Protein AF-A0A949SZ51-F1 (afdb_monomer_lite)

pLDDT: mean 94.22, std 5.83, range [61.78, 98.69]

Structure (mmCIF, N/CA/C/O backbone):
data_AF-A0A949SZ51-F1
#
_entry.id   AF-A0A949SZ51-F1
#
loop_
_atom_site.group_PDB
_atom_site.id
_atom_site.type_symbol
_atom_site.label_atom_id
_atom_site.label_alt_id
_atom_site.label_comp_id
_atom_site.label_asym_id
_atom_site.label_entity_id
_atom_site.label_seq_id
_atom_site.pdbx_PDB_ins_code
_atom_site.Cartn_x
_atom_site.Cartn_y
_atom_site.Cartn_z
_atom_site.occupancy
_atom_site.B_iso_or_equiv
_atom_site.auth_seq_id
_atom_site.auth_comp_id
_atom_site.auth_asym_id
_atom_site.auth_atom_id
_atom_site.pdbx_PDB_model_num
ATOM 1 N N . MET A 1 1 ? -22.997 9.875 -2.940 1.00 61.78 1 MET A N 1
ATOM 2 C CA . MET A 1 1 ? -22.025 10.352 -1.923 1.00 61.78 1 MET A CA 1
ATOM 3 C C . MET A 1 1 ? -21.267 11.536 -2.501 1.00 61.78 1 MET A C 1
ATOM 5 O O . MET A 1 1 ? -21.069 11.554 -3.709 1.00 61.78 1 MET A O 1
ATOM 9 N N . LYS A 1 2 ? -20.851 12.514 -1.685 1.00 84.81 2 LYS A N 1
ATOM 10 C CA . LYS A 1 2 ? -19.947 13.573 -2.170 1.00 84.81 2 LYS A CA 1
ATOM 11 C C . LYS A 1 2 ? -18.549 12.976 -2.368 1.00 84.81 2 LYS A C 1
ATOM 13 O O . LYS A 1 2 ? -18.118 12.183 -1.531 1.00 84.81 2 LYS A O 1
ATOM 18 N N . LEU A 1 3 ? -17.845 13.374 -3.428 1.00 81.25 3 LEU A N 1
ATOM 19 C CA . LEU A 1 3 ? -16.530 12.830 -3.789 1.00 81.25 3 LEU A CA 1
ATOM 20 C C . LEU A 1 3 ? -15.531 12.799 -2.606 1.00 81.25 3 LEU A C 1
ATOM 22 O O . LEU A 1 3 ? -15.006 11.725 -2.325 1.00 81.25 3 LEU A O 1
ATOM 26 N N . PRO A 1 4 ? -15.357 13.864 -1.793 1.00 83.69 4 PRO A N 1
ATOM 27 C CA . PRO A 1 4 ? -14.391 13.846 -0.687 1.00 83.69 4 PRO A CA 1
ATOM 28 C C . PRO A 1 4 ? -14.678 12.790 0.391 1.00 83.69 4 PRO A C 1
ATOM 30 O O . PRO A 1 4 ? -13.761 12.305 1.049 1.00 83.69 4 PRO A O 1
ATOM 33 N N . GLN A 1 5 ? -15.946 12.410 0.580 1.00 84.31 5 GLN A N 1
ATOM 34 C CA . GLN A 1 5 ? -16.318 11.390 1.563 1.00 84.31 5 GLN A CA 1
ATOM 35 C C . GLN A 1 5 ? -15.913 9.994 1.098 1.00 84.31 5 GLN A C 1
ATOM 37 O O . GLN A 1 5 ? -15.440 9.208 1.910 1.00 84.31 5 GLN A O 1
ATOM 42 N N . ILE A 1 6 ? -16.059 9.706 -0.199 1.00 82.19 6 ILE A N 1
ATOM 43 C CA . ILE A 1 6 ? -15.570 8.455 -0.793 1.00 82.19 6 ILE A CA 1
ATOM 44 C C . ILE A 1 6 ? -14.043 8.405 -0.668 1.00 82.19 6 ILE A C 1
ATOM 46 O O . ILE A 1 6 ? -13.493 7.401 -0.229 1.00 82.19 6 ILE A O 1
ATOM 50 N N . LEU A 1 7 ? -13.377 9.516 -0.998 1.00 85.56 7 LEU A N 1
ATOM 51 C CA . LEU A 1 7 ? -11.922 9.582 -1.076 1.00 85.56 7 LEU A CA 1
ATOM 52 C C . LEU A 1 7 ? -11.227 9.488 0.290 1.00 85.56 7 LEU A C 1
ATOM 54 O O . LEU A 1 7 ? -10.212 8.808 0.431 1.00 85.56 7 LEU A O 1
ATOM 58 N N . PHE A 1 8 ? -11.762 10.166 1.307 1.00 89.69 8 PHE A N 1
ATOM 59 C CA . PHE A 1 8 ? -11.057 10.355 2.578 1.00 89.69 8 PHE A CA 1
ATOM 60 C C . PHE A 1 8 ? -11.784 9.788 3.796 1.00 89.69 8 PHE A C 1
ATOM 62 O O . PHE A 1 8 ? -11.161 9.675 4.853 1.00 89.69 8 PHE A O 1
ATOM 69 N N . HIS A 1 9 ? -13.065 9.428 3.690 1.00 90.50 9 HIS A N 1
ATOM 70 C CA . HIS A 1 9 ? -13.852 8.872 4.800 1.00 90.50 9 HIS A CA 1
ATOM 71 C C . HIS A 1 9 ? -14.730 7.672 4.385 1.00 90.50 9 HIS A C 1
ATOM 73 O O . HIS A 1 9 ? -15.908 7.624 4.758 1.00 90.50 9 HIS A O 1
ATOM 79 N N . PRO A 1 10 ? -14.191 6.679 3.647 1.00 90.75 10 PRO A N 1
ATOM 80 C CA . PRO A 1 10 ? -14.995 5.570 3.125 1.00 90.75 10 PRO A CA 1
ATOM 81 C C . PRO A 1 10 ? -15.606 4.701 4.239 1.00 90.75 10 PRO A C 1
ATOM 83 O O . PRO A 1 10 ? -16.720 4.189 4.104 1.00 90.75 10 PRO A O 1
ATOM 86 N N . PHE A 1 11 ? -14.921 4.592 5.380 1.00 91.88 11 PHE A N 1
ATOM 87 C CA . PHE A 1 11 ? -15.275 3.656 6.452 1.00 91.88 11 PHE A CA 1
ATOM 88 C C . PHE A 1 11 ? -16.490 4.067 7.286 1.00 91.88 11 PHE A C 1
ATOM 90 O O . PHE A 1 11 ? -17.027 3.245 8.014 1.00 91.88 11 PHE A O 1
ATOM 97 N N . HIS A 1 12 ? -16.977 5.306 7.149 1.00 85.12 12 HIS A N 1
ATOM 98 C CA . HIS A 1 12 ? -18.217 5.722 7.816 1.00 85.12 12 HIS A CA 1
ATOM 99 C C . HIS A 1 12 ? -19.458 5.024 7.242 1.00 85.12 12 HIS A C 1
ATOM 101 O O . HIS A 1 12 ? -20.512 5.044 7.872 1.00 85.12 12 HIS A O 1
ATOM 107 N N . ARG A 1 13 ? -19.367 4.474 6.023 1.00 82.12 13 ARG A N 1
ATOM 108 C CA . ARG A 1 13 ? -20.492 3.812 5.344 1.00 82.12 13 ARG A CA 1
ATOM 109 C C . ARG A 1 13 ? -20.168 2.416 4.824 1.00 82.12 13 ARG A C 1
ATOM 111 O O . ARG A 1 13 ? -21.093 1.630 4.669 1.00 82.12 13 ARG A O 1
ATOM 118 N N . ILE A 1 14 ? -18.896 2.117 4.548 1.00 89.62 14 ILE A N 1
ATOM 119 C CA . ILE A 1 14 ? -18.459 0.821 4.021 1.00 89.62 14 ILE A CA 1
ATOM 120 C C . ILE A 1 14 ? -17.546 0.152 5.051 1.00 89.62 14 ILE A C 1
ATOM 122 O O . ILE A 1 14 ? -16.425 0.604 5.280 1.00 89.62 14 ILE A O 1
ATOM 126 N N . ALA A 1 15 ? -18.023 -0.932 5.660 1.00 92.25 15 ALA A N 1
ATOM 127 C CA . ALA A 1 15 ? -17.287 -1.709 6.654 1.00 92.25 15 ALA A CA 1
ATOM 128 C C . ALA A 1 15 ? -17.596 -3.212 6.528 1.00 92.25 15 ALA A C 1
ATOM 130 O O . ALA A 1 15 ? -18.420 -3.635 5.711 1.00 92.25 15 ALA A O 1
ATOM 131 N N . GLY A 1 16 ? -16.904 -4.027 7.321 1.00 94.38 16 GLY A N 1
ATOM 132 C CA . GLY A 1 16 ? -17.136 -5.466 7.407 1.00 94.38 16 GLY A CA 1
ATOM 133 C C . GLY A 1 16 ? -16.935 -6.194 6.078 1.00 94.38 16 GLY A C 1
ATOM 134 O O . GLY A 1 16 ? -15.990 -5.925 5.336 1.00 94.38 16 GLY A O 1
ATOM 135 N N . VAL A 1 17 ? -17.858 -7.112 5.775 1.00 96.19 17 VAL A N 1
ATOM 136 C CA . VAL A 1 17 ? -17.818 -7.988 4.588 1.00 96.19 17 VAL A CA 1
ATOM 137 C C . VAL A 1 17 ? -17.940 -7.210 3.275 1.00 96.19 17 VAL A C 1
ATOM 139 O O . VAL A 1 17 ? -17.435 -7.655 2.247 1.00 96.19 17 VAL A O 1
ATOM 142 N N . GLN A 1 18 ? -18.561 -6.028 3.296 1.00 96.88 18 GLN A N 1
ATOM 143 C CA . GLN A 1 18 ? -18.626 -5.170 2.116 1.00 96.88 18 GLN A CA 1
ATOM 144 C C . GLN A 1 18 ? -17.260 -4.534 1.817 1.00 96.88 18 GLN A C 1
ATOM 146 O O . GLN A 1 18 ? -16.819 -4.552 0.671 1.00 96.88 18 GLN A O 1
ATOM 151 N N . ALA A 1 19 ? -16.572 -4.013 2.843 1.00 97.62 19 ALA A N 1
ATOM 152 C CA . ALA A 1 19 ? -15.242 -3.410 2.693 1.00 97.62 19 ALA A CA 1
ATOM 153 C C . ALA A 1 19 ? -14.196 -4.450 2.259 1.00 97.62 19 ALA A C 1
ATOM 155 O O . ALA A 1 19 ? -13.598 -4.286 1.204 1.00 97.62 19 ALA A O 1
ATOM 156 N N . LEU A 1 20 ? -14.081 -5.547 3.017 1.00 98.19 20 LEU A N 1
ATOM 157 C CA . LEU A 1 20 ? -14.259 -6.890 2.479 1.00 98.19 20 LEU A CA 1
ATOM 158 C C . LEU A 1 20 ? -13.959 -7.172 0.999 1.00 98.19 20 LEU A C 1
ATOM 160 O O . LEU A 1 20 ? -12.839 -7.086 0.497 1.00 98.19 20 LEU A O 1
ATOM 164 N N . GLY A 1 21 ? -15.043 -7.548 0.317 1.00 98.31 21 GLY A N 1
ATOM 165 C CA . GLY A 1 21 ? -15.042 -7.914 -1.091 1.00 98.31 21 GLY A CA 1
ATOM 166 C C . GLY A 1 21 ? -14.572 -6.794 -2.015 1.00 98.31 21 GLY A C 1
ATOM 167 O O . GLY A 1 21 ? -13.878 -7.088 -2.981 1.00 98.31 21 GLY A O 1
ATOM 168 N N . ILE A 1 22 ? -14.876 -5.522 -1.717 1.00 97.81 22 ILE A N 1
ATOM 169 C CA . ILE A 1 22 ? -14.403 -4.400 -2.549 1.00 97.81 22 ILE A CA 1
ATOM 170 C C . ILE A 1 22 ? -12.874 -4.300 -2.482 1.00 97.81 22 ILE A C 1
ATOM 172 O O . ILE A 1 22 ? -12.218 -4.230 -3.516 1.00 97.81 22 ILE A O 1
ATOM 176 N N . GLY A 1 23 ? -12.300 -4.328 -1.279 1.00 98.12 23 GLY A N 1
ATOM 177 C CA . GLY A 1 23 ? -10.857 -4.260 -1.074 1.00 98.12 23 GLY A CA 1
ATOM 178 C C . GLY A 1 23 ? -10.126 -5.432 -1.721 1.00 98.12 23 GLY A C 1
ATOM 179 O O . GLY A 1 23 ? -9.141 -5.219 -2.420 1.00 98.12 23 GLY A O 1
ATOM 180 N N . LEU A 1 24 ? -10.644 -6.655 -1.569 1.00 98.62 24 LEU A N 1
ATOM 181 C CA . LEU A 1 24 ? -10.073 -7.837 -2.223 1.00 98.62 24 LEU A CA 1
ATOM 182 C C . LEU A 1 24 ? -10.147 -7.757 -3.751 1.00 98.62 24 LEU A C 1
ATOM 184 O O . LEU A 1 24 ? -9.163 -8.062 -4.419 1.00 98.62 24 LEU A O 1
ATOM 188 N N . ALA A 1 25 ? -11.273 -7.309 -4.313 1.00 98.56 25 ALA A N 1
ATOM 189 C CA . ALA A 1 25 ? -11.396 -7.118 -5.757 1.00 98.56 25 ALA A CA 1
ATOM 190 C C . ALA A 1 25 ? -10.366 -6.106 -6.282 1.00 98.56 25 ALA A C 1
ATOM 192 O O . ALA A 1 25 ? -9.772 -6.319 -7.338 1.00 98.56 25 ALA A O 1
ATOM 193 N N . ILE A 1 26 ? -10.113 -5.036 -5.523 1.00 98.38 26 ILE A N 1
ATOM 194 C CA . ILE A 1 26 ? -9.099 -4.040 -5.873 1.00 98.38 26 ILE A CA 1
ATOM 195 C C . ILE A 1 26 ? -7.688 -4.622 -5.765 1.00 98.38 26 ILE A C 1
ATOM 197 O O . ILE A 1 26 ? -6.900 -4.414 -6.679 1.00 98.38 26 ILE A O 1
ATOM 201 N N . LEU A 1 27 ? -7.374 -5.390 -4.716 1.00 98.44 27 LEU A N 1
ATOM 202 C CA . LEU A 1 27 ? -6.068 -6.049 -4.580 1.00 98.44 27 LEU A CA 1
ATOM 203 C C . LEU A 1 27 ? -5.790 -7.010 -5.738 1.00 98.44 27 LEU A C 1
ATOM 205 O O . LEU A 1 27 ? -4.697 -6.991 -6.297 1.00 98.44 27 LEU A O 1
ATOM 209 N N . VAL A 1 28 ? -6.791 -7.792 -6.153 1.00 98.69 28 VAL A N 1
ATOM 210 C CA . VAL A 1 28 ? -6.675 -8.661 -7.332 1.00 98.69 28 VAL A CA 1
ATOM 211 C C . VAL A 1 28 ? -6.450 -7.828 -8.593 1.00 98.69 28 VAL A C 1
ATOM 213 O O . VAL A 1 28 ? -5.536 -8.125 -9.354 1.00 98.69 28 VAL A O 1
ATOM 216 N N . ALA A 1 29 ? -7.229 -6.765 -8.813 1.00 98.56 29 ALA A N 1
ATOM 217 C CA . ALA A 1 29 ? -7.053 -5.899 -9.978 1.00 98.56 29 ALA A CA 1
ATOM 218 C C . ALA A 1 29 ? -5.654 -5.258 -10.019 1.00 98.56 29 ALA A C 1
ATOM 220 O O . ALA A 1 29 ? -5.015 -5.257 -11.068 1.00 98.56 29 ALA A O 1
ATOM 221 N N . VAL A 1 30 ? -5.162 -4.767 -8.879 1.00 98.44 30 VAL A N 1
ATOM 222 C CA . VAL A 1 30 ? -3.816 -4.196 -8.730 1.00 98.44 30 VAL A CA 1
ATOM 223 C C . VAL A 1 30 ? -2.742 -5.237 -9.026 1.00 98.44 30 VAL A C 1
ATOM 225 O O . VAL A 1 30 ? -1.856 -4.956 -9.826 1.00 98.44 30 VAL A O 1
ATOM 228 N N . GLY A 1 31 ? -2.847 -6.446 -8.466 1.00 98.12 31 GLY A N 1
ATOM 229 C CA . GLY A 1 31 ? -1.902 -7.531 -8.741 1.00 98.12 31 GLY A CA 1
ATOM 230 C C . GLY A 1 31 ? -1.888 -7.939 -10.218 1.00 98.12 31 GLY A C 1
ATOM 231 O O . GLY A 1 31 ? -0.825 -8.121 -10.804 1.00 98.12 31 GLY A O 1
ATOM 232 N N . LEU A 1 32 ? -3.054 -8.004 -10.870 1.00 98.38 32 LEU A N 1
ATOM 233 C CA . LEU A 1 32 ? -3.143 -8.305 -12.304 1.00 98.38 32 LEU A CA 1
ATOM 234 C C . LEU A 1 32 ? -2.560 -7.190 -13.182 1.00 98.38 32 LEU A C 1
ATOM 236 O O . LEU A 1 32 ? -1.930 -7.488 -14.195 1.00 98.38 32 LEU A O 1
ATOM 240 N N . LEU A 1 33 ? -2.753 -5.919 -12.816 1.00 98.06 33 LEU A N 1
ATOM 241 C CA . LEU A 1 33 ? -2.094 -4.795 -13.488 1.00 98.06 33 LEU A CA 1
ATOM 242 C C . LEU A 1 33 ? -0.577 -4.866 -13.294 1.00 98.06 33 LEU A C 1
ATOM 244 O O . LEU A 1 33 ? 0.162 -4.779 -14.272 1.00 98.06 33 LEU A O 1
ATOM 248 N N . GLY A 1 34 ? -0.128 -5.119 -12.062 1.00 97.44 34 GLY A N 1
ATOM 249 C CA . GLY A 1 34 ? 1.282 -5.276 -11.720 1.00 97.44 34 GLY A CA 1
ATOM 250 C C . GLY A 1 34 ? 1.964 -6.375 -12.530 1.00 97.44 34 GLY A C 1
ATOM 251 O O . GLY A 1 34 ? 2.997 -6.130 -13.153 1.00 97.44 34 GLY A O 1
ATOM 252 N N . ALA A 1 35 ? 1.315 -7.533 -12.657 1.00 97.25 35 ALA A N 1
ATOM 253 C CA . ALA A 1 35 ? 1.811 -8.662 -13.439 1.00 97.25 35 ALA A CA 1
ATOM 254 C C . ALA A 1 35 ? 2.066 -8.333 -14.918 1.00 97.25 35 ALA A C 1
ATOM 256 O O . ALA A 1 35 ? 2.973 -8.894 -15.529 1.00 97.25 35 ALA A O 1
ATOM 257 N N . ARG A 1 36 ? 1.286 -7.421 -15.514 1.00 96.12 36 ARG A N 1
ATOM 258 C CA . ARG A 1 36 ? 1.454 -7.033 -16.926 1.00 96.12 36 ARG A CA 1
ATOM 259 C C . ARG A 1 36 ? 2.664 -6.142 -17.169 1.00 96.12 36 ARG A C 1
ATOM 261 O O . ARG A 1 36 ? 3.086 -6.018 -18.315 1.00 96.12 36 ARG A O 1
ATOM 268 N N . GLN A 1 37 ? 3.173 -5.505 -16.122 1.00 94.38 37 GLN A N 1
ATOM 269 C CA . GLN A 1 37 ? 4.166 -4.440 -16.223 1.00 94.38 37 GLN A CA 1
ATOM 270 C C . GLN A 1 37 ? 5.374 -4.650 -15.292 1.00 94.38 37 GLN A C 1
ATOM 272 O O . GLN A 1 37 ? 6.221 -3.769 -15.177 1.00 94.38 37 GLN A O 1
ATOM 277 N N . GLY A 1 38 ? 5.449 -5.803 -14.616 1.00 95.19 38 GLY A N 1
ATOM 278 C CA . GLY A 1 38 ? 6.501 -6.112 -13.645 1.00 95.19 38 GLY A CA 1
ATOM 279 C C . GLY A 1 38 ? 6.509 -5.172 -12.437 1.00 95.19 38 GLY A C 1
ATOM 280 O O . GLY A 1 38 ? 7.574 -4.905 -11.892 1.00 95.19 38 GLY A O 1
ATOM 281 N N . LEU A 1 39 ? 5.356 -4.616 -12.047 1.00 96.81 39 LEU A N 1
ATOM 282 C CA . LEU A 1 39 ? 5.242 -3.745 -10.873 1.00 96.81 39 LEU A CA 1
ATOM 283 C C . LEU A 1 39 ? 4.858 -4.584 -9.655 1.00 96.81 39 LEU A C 1
ATOM 285 O O . LEU A 1 39 ? 3.753 -5.125 -9.608 1.00 96.81 39 LEU A O 1
ATOM 289 N N . HIS A 1 40 ? 5.762 -4.651 -8.686 1.00 97.50 40 HIS A N 1
ATOM 290 C CA . HIS A 1 40 ? 5.581 -5.362 -7.430 1.00 97.50 40 HIS A CA 1
ATOM 291 C C . HIS A 1 40 ? 5.022 -4.431 -6.362 1.00 97.50 40 HIS A C 1
ATOM 293 O O . HIS A 1 40 ? 5.399 -3.258 -6.274 1.00 97.50 40 HIS A O 1
ATOM 299 N N . PHE A 1 41 ? 4.122 -4.987 -5.559 1.00 96.75 41 PHE A N 1
ATOM 300 C CA . PHE A 1 41 ? 3.641 -4.403 -4.312 1.00 96.75 41 PHE A CA 1
ATOM 301 C C . PHE A 1 41 ? 4.012 -5.402 -3.220 1.00 96.75 41 PHE A C 1
ATOM 303 O O . PHE A 1 41 ? 3.151 -6.145 -2.769 1.00 96.75 41 PHE A O 1
ATOM 310 N N . ASP A 1 42 ? 5.310 -5.520 -2.934 1.00 93.88 42 ASP A N 1
ATOM 311 C CA . ASP A 1 42 ? 5.916 -6.642 -2.209 1.00 93.88 42 ASP A CA 1
ATOM 312 C C . ASP A 1 42 ? 6.337 -6.295 -0.771 1.00 93.88 42 ASP A C 1
ATOM 314 O O . ASP A 1 42 ? 7.341 -6.762 -0.223 1.00 93.88 42 ASP A O 1
ATOM 318 N N . GLY A 1 43 ? 5.527 -5.458 -0.150 1.00 93.88 43 GLY A N 1
ATOM 319 C CA . GLY A 1 43 ? 5.659 -5.009 1.217 1.00 93.88 43 GLY A CA 1
ATOM 320 C C . GLY A 1 43 ? 4.504 -4.075 1.524 1.00 93.88 43 GLY A C 1
ATOM 321 O O . GLY A 1 43 ? 3.926 -3.442 0.638 1.00 93.88 43 GLY A O 1
ATOM 322 N N . VAL A 1 44 ? 4.158 -3.941 2.802 1.00 96.00 44 VAL A N 1
ATOM 323 C CA . VAL A 1 44 ? 3.009 -3.130 3.223 1.00 96.00 44 VAL A CA 1
ATOM 324 C C . VAL A 1 44 ? 3.021 -1.725 2.609 1.00 96.00 44 VAL A C 1
ATOM 326 O O . VAL A 1 44 ? 1.939 -1.217 2.293 1.00 96.00 44 VAL A O 1
ATOM 329 N N . LEU A 1 45 ? 4.203 -1.128 2.429 1.00 96.50 45 LEU A N 1
ATOM 330 C CA . LEU A 1 45 ? 4.396 0.196 1.830 1.00 96.50 45 LEU A CA 1
ATOM 331 C C . LEU A 1 45 ? 5.215 0.208 0.529 1.00 96.50 45 LEU A C 1
ATOM 333 O O . LEU A 1 45 ? 5.314 1.270 -0.093 1.00 96.50 45 LEU A O 1
ATOM 337 N N . ASP A 1 46 ? 5.792 -0.923 0.133 1.00 94.75 46 ASP A N 1
ATOM 338 C CA . ASP A 1 46 ? 6.784 -0.982 -0.938 1.00 94.75 46 ASP A CA 1
ATOM 339 C C . ASP A 1 46 ? 6.136 -1.167 -2.309 1.00 94.75 46 ASP A C 1
ATOM 341 O O . ASP A 1 46 ? 5.227 -1.973 -2.503 1.00 94.75 46 ASP A O 1
ATOM 345 N N . ILE A 1 47 ? 6.602 -0.368 -3.270 1.00 95.56 47 ILE A N 1
ATOM 346 C CA . ILE A 1 47 ? 6.142 -0.398 -4.655 1.00 95.56 47 ILE A CA 1
ATOM 347 C C . ILE A 1 47 ? 7.352 -0.166 -5.549 1.00 95.56 47 ILE A C 1
ATOM 349 O O . ILE A 1 47 ? 7.990 0.886 -5.456 1.00 95.56 47 ILE A O 1
ATOM 353 N N . HIS A 1 48 ? 7.660 -1.108 -6.434 1.00 93.38 48 HIS A N 1
ATOM 354 C CA . HIS A 1 48 ? 8.789 -0.955 -7.347 1.00 93.38 48 HIS A CA 1
ATOM 355 C C . HIS A 1 48 ? 8.628 -1.781 -8.626 1.00 93.38 48 HIS A C 1
ATOM 357 O O . HIS A 1 48 ? 7.854 -2.735 -8.686 1.00 93.38 48 HIS A O 1
ATOM 363 N N . VAL A 1 49 ? 9.352 -1.392 -9.678 1.00 93.25 49 VAL A N 1
ATOM 364 C CA . VAL A 1 49 ? 9.459 -2.207 -10.893 1.00 93.25 49 VAL A CA 1
ATOM 365 C C . VAL A 1 49 ? 10.534 -3.259 -10.660 1.00 93.25 49 VAL A C 1
ATOM 367 O O . VAL A 1 49 ? 11.666 -2.924 -10.319 1.00 93.25 49 VAL A O 1
ATOM 370 N N . GLY A 1 50 ? 10.169 -4.520 -10.840 1.00 90.25 50 GLY A N 1
ATOM 371 C CA . GLY A 1 50 ? 11.014 -5.669 -10.568 1.00 90.25 50 GLY A CA 1
ATOM 372 C C . GLY A 1 50 ? 10.948 -6.708 -11.679 1.00 90.25 50 GLY A C 1
ATOM 373 O O . GLY A 1 50 ? 10.699 -6.412 -12.851 1.00 90.25 50 GLY A O 1
ATOM 374 N N . ARG A 1 51 ? 11.244 -7.954 -11.315 1.00 87.69 51 ARG A N 1
ATOM 375 C CA . ARG A 1 51 ? 11.357 -9.054 -12.271 1.00 87.69 51 ARG A CA 1
ATOM 376 C C . ARG A 1 51 ? 9.972 -9.520 -12.721 1.00 87.69 51 ARG A C 1
ATOM 378 O O . ARG A 1 51 ? 9.099 -9.783 -11.907 1.00 87.69 51 ARG A O 1
ATOM 385 N N . ALA A 1 52 ? 9.803 -9.760 -14.020 1.00 91.81 52 ALA A N 1
ATOM 386 C CA . ALA A 1 52 ? 8.606 -10.433 -14.513 1.00 91.81 52 ALA A CA 1
ATOM 387 C C . ALA A 1 52 ? 8.412 -11.807 -13.838 1.00 91.81 52 ALA A C 1
ATOM 389 O O . ALA A 1 52 ? 9.358 -12.583 -13.679 1.00 91.81 52 ALA A O 1
ATOM 390 N N . GLY A 1 53 ? 7.169 -12.114 -13.485 1.00 92.56 53 GLY A N 1
ATOM 391 C CA . GLY A 1 53 ? 6.782 -13.353 -12.822 1.00 92.56 53 GLY A CA 1
ATOM 392 C C . GLY A 1 53 ? 5.383 -13.797 -13.243 1.00 92.56 53 GLY A C 1
ATOM 393 O O . GLY A 1 53 ? 4.701 -13.095 -13.997 1.00 92.56 53 GLY A O 1
ATOM 394 N N . PRO A 1 54 ? 4.927 -14.969 -12.784 1.00 95.94 54 PRO A N 1
ATOM 395 C CA . PRO A 1 54 ? 3.572 -15.413 -13.059 1.00 95.94 54 PRO A CA 1
ATOM 396 C C . PRO A 1 54 ? 2.553 -14.505 -12.353 1.00 95.94 54 PRO A C 1
ATOM 398 O O . PRO A 1 54 ? 2.786 -14.031 -11.247 1.00 95.94 54 PRO A O 1
ATOM 401 N N . TRP A 1 55 ? 1.384 -14.289 -12.960 1.00 96.38 55 TRP A N 1
ATOM 402 C CA . TRP A 1 55 ? 0.373 -13.344 -12.452 1.00 96.38 55 TRP A CA 1
ATOM 403 C C . TRP A 1 55 ? -0.073 -13.607 -11.006 1.00 96.38 55 TRP A C 1
ATOM 405 O O . TRP A 1 55 ? -0.428 -12.674 -10.287 1.00 96.38 55 TRP A O 1
ATOM 415 N N . TRP A 1 56 ? -0.060 -14.871 -10.572 1.00 96.88 56 TRP A N 1
ATOM 416 C CA . TRP A 1 56 ? -0.494 -15.254 -9.231 1.00 96.88 56 TRP A CA 1
ATOM 417 C C . TRP A 1 56 ? 0.452 -14.732 -8.148 1.00 96.88 56 TRP A C 1
ATOM 419 O O . TRP A 1 56 ? -0.004 -14.497 -7.032 1.00 96.88 56 TRP A O 1
ATOM 429 N N . LEU A 1 57 ? 1.729 -14.506 -8.478 1.00 97.38 57 LEU A N 1
ATOM 430 C CA . LEU A 1 57 ? 2.739 -13.963 -7.569 1.00 97.38 57 LEU A CA 1
ATOM 431 C C . LEU A 1 57 ? 2.348 -12.551 -7.124 1.00 97.38 57 LEU A C 1
ATOM 433 O O . LEU A 1 57 ? 2.176 -12.308 -5.937 1.00 97.38 57 LEU A O 1
ATOM 437 N N . PHE A 1 58 ? 2.066 -11.670 -8.084 1.00 98.00 58 PHE A N 1
ATOM 438 C CA . PHE A 1 58 ? 1.662 -10.280 -7.848 1.00 98.00 58 PHE A CA 1
ATOM 439 C C . PHE A 1 58 ? 0.341 -10.158 -7.077 1.00 98.00 58 PHE A C 1
ATOM 441 O O . PHE A 1 58 ? 0.153 -9.258 -6.261 1.00 98.00 58 PHE A O 1
ATOM 448 N N . VAL A 1 59 ? -0.607 -11.071 -7.321 1.00 98.19 59 VAL A N 1
ATOM 449 C CA . VAL A 1 59 ? -1.851 -11.125 -6.536 1.00 98.19 59 VAL A CA 1
ATOM 450 C C . VAL A 1 59 ? -1.561 -11.584 -5.105 1.00 98.19 59 VAL A C 1
ATOM 452 O O . VAL A 1 59 ? -2.108 -11.024 -4.155 1.00 98.19 59 VAL A O 1
ATOM 455 N N . ALA A 1 60 ? -0.704 -12.590 -4.937 1.00 98.19 60 ALA A N 1
ATOM 456 C CA . ALA A 1 60 ? -0.338 -13.114 -3.630 1.00 98.19 60 ALA A CA 1
ATOM 457 C C . ALA A 1 60 ? 0.450 -12.098 -2.787 1.00 98.19 60 ALA A C 1
ATOM 459 O O . ALA A 1 60 ? 0.165 -11.999 -1.598 1.00 98.19 60 ALA A O 1
ATOM 460 N N . GLU A 1 61 ? 1.346 -11.304 -3.381 1.00 98.00 61 GLU A N 1
ATOM 461 C CA . GLU A 1 61 ? 2.033 -10.181 -2.721 1.00 98.00 61 GLU A CA 1
ATOM 462 C C . GLU A 1 61 ? 1.028 -9.240 -2.038 1.00 98.00 61 GLU A C 1
ATOM 464 O O . GLU A 1 61 ? 1.007 -9.120 -0.810 1.00 98.00 61 GLU A O 1
ATOM 469 N N . GLY A 1 62 ? 0.078 -8.694 -2.806 1.00 97.81 62 GLY A N 1
ATOM 470 C CA . GLY A 1 62 ? -0.931 -7.779 -2.267 1.00 97.81 62 GLY A CA 1
ATOM 471 C C . GLY A 1 62 ? -1.828 -8.408 -1.190 1.00 97.81 62 GLY A C 1
ATOM 472 O O . GLY A 1 62 ? -2.225 -7.730 -0.234 1.00 97.81 62 GLY A O 1
ATOM 473 N N . LEU A 1 63 ? -2.144 -9.704 -1.306 1.00 98.50 63 LEU A N 1
ATOM 474 C CA . LEU A 1 63 ? -2.906 -10.434 -0.286 1.00 98.50 63 LEU A CA 1
ATOM 475 C C . LEU A 1 63 ? -2.092 -10.657 0.995 1.00 98.50 63 LEU A C 1
ATOM 477 O O . LEU A 1 63 ? -2.637 -10.496 2.091 1.00 98.50 63 LEU A O 1
ATOM 481 N N . ILE A 1 64 ? -0.810 -11.004 0.874 1.00 98.44 64 ILE A N 1
ATOM 482 C CA . ILE A 1 64 ? 0.098 -11.199 2.008 1.00 98.44 64 ILE A CA 1
ATOM 483 C C . ILE A 1 64 ? 0.292 -9.881 2.753 1.00 98.44 64 ILE A C 1
ATOM 485 O O . ILE A 1 64 ? 0.166 -9.861 3.979 1.00 98.44 64 ILE A O 1
ATOM 489 N N . ASP A 1 65 ? 0.520 -8.779 2.046 1.00 98.31 65 ASP A N 1
ATOM 490 C CA . ASP A 1 65 ? 0.704 -7.461 2.651 1.00 98.31 65 ASP A CA 1
ATOM 491 C C . ASP A 1 65 ? -0.531 -6.997 3.415 1.00 98.31 65 ASP A C 1
ATOM 493 O O . ASP A 1 65 ? -0.456 -6.485 4.539 1.00 98.31 65 ASP A O 1
ATOM 497 N N . TRP A 1 66 ? -1.702 -7.143 2.791 1.00 98.50 66 TRP A N 1
ATOM 498 C CA . TRP A 1 66 ? -2.966 -6.807 3.425 1.00 98.50 66 TRP A CA 1
ATOM 499 C C . TRP A 1 66 ? -3.181 -7.641 4.682 1.00 98.50 66 TRP A C 1
ATOM 501 O O . TRP A 1 66 ? -3.469 -7.077 5.741 1.00 98.50 66 TRP A O 1
ATOM 511 N N . LEU A 1 67 ? -3.037 -8.962 4.578 1.00 98.44 67 LEU A N 1
ATOM 512 C CA . LEU A 1 67 ? -3.332 -9.855 5.686 1.00 98.44 67 LEU A CA 1
ATOM 513 C C . LEU A 1 67 ? -2.329 -9.671 6.831 1.00 98.44 67 LEU A C 1
ATOM 515 O O . LEU A 1 67 ? -2.743 -9.603 7.988 1.00 98.44 67 LEU A O 1
ATOM 519 N N . SER A 1 68 ? -1.042 -9.502 6.518 1.00 98.62 68 SER A N 1
ATOM 520 C CA . SER A 1 68 ? 0.014 -9.218 7.500 1.00 98.62 68 SER A CA 1
ATOM 521 C C . SER A 1 68 ? -0.320 -7.970 8.311 1.00 98.62 68 SER A C 1
ATOM 523 O O . SER A 1 68 ? -0.374 -8.025 9.542 1.00 98.62 68 SER A O 1
ATOM 525 N N . LEU A 1 69 ? -0.645 -6.859 7.640 1.00 98.69 69 LEU A N 1
ATOM 526 C CA . LEU A 1 69 ? -1.026 -5.625 8.324 1.00 98.69 69 LEU A CA 1
ATOM 527 C C . LEU A 1 69 ? -2.325 -5.780 9.117 1.00 98.69 69 LEU A C 1
ATOM 529 O O . LEU A 1 69 ? -2.390 -5.379 10.279 1.00 98.69 69 LEU A O 1
ATOM 533 N N . ALA A 1 70 ? -3.358 -6.367 8.514 1.00 98.44 70 ALA A N 1
ATOM 534 C CA . ALA A 1 70 ? -4.662 -6.507 9.145 1.00 98.44 70 ALA A CA 1
ATOM 535 C C . ALA A 1 70 ? -4.592 -7.342 10.432 1.00 98.44 70 ALA A C 1
ATOM 537 O O . ALA A 1 70 ? -5.219 -6.973 11.426 1.00 98.44 70 ALA A O 1
ATOM 538 N N . LEU A 1 71 ? -3.813 -8.429 10.445 1.00 98.56 71 LEU A N 1
ATOM 539 C CA . LEU A 1 71 ? -3.643 -9.281 11.623 1.00 98.56 71 LEU A CA 1
ATOM 540 C C . LEU A 1 71 ? -2.808 -8.603 12.713 1.00 98.56 71 LEU A C 1
ATOM 542 O O . LEU A 1 71 ? -3.193 -8.643 13.884 1.00 98.56 71 LEU A O 1
ATOM 546 N N . VAL A 1 72 ? -1.714 -7.930 12.345 1.00 98.69 72 VAL A N 1
ATOM 547 C CA . VAL A 1 72 ? -0.889 -7.186 13.309 1.00 98.69 72 VAL A CA 1
ATOM 548 C C . VAL A 1 72 ? -1.691 -6.044 13.940 1.00 98.69 72 VAL A C 1
ATOM 550 O O . VAL A 1 72 ? -1.702 -5.898 15.164 1.00 98.69 72 VAL A O 1
ATOM 553 N N . LEU A 1 73 ? -2.435 -5.274 13.141 1.00 98.50 73 LEU A N 1
ATOM 554 C CA . LEU A 1 73 ? -3.295 -4.206 13.654 1.00 98.50 73 LEU A CA 1
ATOM 555 C C . LEU A 1 73 ? -4.497 -4.740 14.433 1.00 98.50 73 LEU A C 1
ATOM 557 O O . LEU A 1 73 ? -4.943 -4.085 15.373 1.00 98.50 73 LEU A O 1
ATOM 561 N N . LEU A 1 74 ? -5.014 -5.925 14.106 1.00 98.38 74 LEU A N 1
ATOM 562 C CA . LEU A 1 74 ? -6.048 -6.574 14.908 1.00 98.38 74 LEU A CA 1
ATOM 563 C C . LEU A 1 74 ? -5.526 -6.910 16.307 1.00 98.38 74 LEU A C 1
ATOM 565 O O . LEU A 1 74 ? -6.199 -6.602 17.293 1.00 98.38 74 LEU A O 1
ATOM 569 N N . ALA A 1 75 ? -4.323 -7.481 16.401 1.00 98.25 75 ALA A N 1
ATOM 570 C CA . ALA A 1 75 ? -3.671 -7.749 17.678 1.00 98.25 75 ALA A CA 1
ATOM 571 C C . ALA A 1 75 ? -3.400 -6.447 18.448 1.00 98.25 75 ALA A C 1
ATOM 573 O O . ALA A 1 75 ? -3.831 -6.309 19.592 1.00 98.25 75 ALA A O 1
ATOM 574 N N . ALA A 1 76 ? -2.787 -5.449 17.803 1.00 97.94 76 ALA A N 1
ATOM 575 C CA . ALA A 1 76 ? -2.526 -4.146 18.412 1.00 97.94 76 ALA A CA 1
ATOM 576 C C . ALA A 1 76 ? -3.820 -3.480 18.909 1.00 97.94 76 ALA A C 1
ATOM 578 O O . ALA A 1 76 ? -3.892 -3.020 20.047 1.00 97.94 76 ALA A O 1
ATOM 579 N N . GLY A 1 77 ? -4.874 -3.492 18.091 1.00 97.38 77 GLY A N 1
ATOM 580 C CA . GLY A 1 77 ? -6.187 -2.956 18.429 1.00 97.38 77 GLY A CA 1
ATOM 581 C C . GLY A 1 77 ? -6.807 -3.646 19.639 1.00 97.38 77 GLY A C 1
ATOM 582 O O . GLY A 1 77 ? -7.356 -2.971 20.504 1.00 97.38 77 GLY A O 1
ATOM 583 N N . ARG A 1 78 ? -6.668 -4.972 19.755 1.00 96.81 78 ARG A N 1
ATOM 584 C CA . ARG A 1 78 ? -7.131 -5.731 20.929 1.00 96.81 78 ARG A CA 1
ATOM 585 C C . ARG A 1 78 ? -6.349 -5.401 22.200 1.00 96.81 78 ARG A C 1
ATOM 587 O O . ARG A 1 78 ? -6.932 -5.459 23.274 1.00 96.81 78 ARG A O 1
ATOM 594 N N . LEU A 1 79 ? -5.075 -5.030 22.084 1.00 96.19 79 LEU A N 1
ATOM 595 C CA . LEU A 1 79 ? -4.243 -4.636 23.225 1.00 96.19 79 LEU A CA 1
ATOM 596 C C . LEU A 1 79 ? -4.529 -3.209 23.709 1.00 96.19 79 LEU A C 1
ATOM 598 O O . LEU A 1 79 ? -4.451 -2.939 24.907 1.00 96.19 79 LEU A O 1
ATOM 602 N N . VAL A 1 80 ? -4.818 -2.276 22.795 1.00 96.75 80 VAL A N 1
ATOM 603 C CA . VAL A 1 80 ? -4.960 -0.850 23.144 1.00 96.75 80 VAL A CA 1
ATOM 604 C C . VAL A 1 80 ? -6.399 -0.349 23.227 1.00 96.75 80 VAL A C 1
ATOM 606 O O . VAL A 1 80 ? -6.633 0.698 23.837 1.00 96.75 80 VAL A O 1
ATOM 609 N N . SER A 1 81 ? -7.361 -1.048 22.623 1.00 95.25 81 SER A N 1
ATOM 610 C CA . SER A 1 81 ? -8.765 -0.641 22.663 1.00 95.25 81 SER A CA 1
ATOM 611 C C . SER A 1 81 ? -9.390 -0.916 24.026 1.00 95.25 81 SER A C 1
ATOM 613 O O . SER A 1 81 ? -9.118 -1.923 24.672 1.00 95.25 81 SER A O 1
ATOM 615 N N . ARG A 1 82 ? -10.271 -0.007 24.451 1.00 92.19 82 ARG A N 1
ATOM 616 C CA . ARG A 1 82 ? -11.087 -0.151 25.666 1.00 92.19 82 ARG A CA 1
ATOM 617 C C . ARG A 1 82 ? -12.497 -0.664 25.374 1.00 92.19 82 ARG A C 1
ATOM 619 O O . ARG A 1 82 ? -13.271 -0.857 26.304 1.00 92.19 82 ARG A O 1
ATOM 626 N N . SER A 1 83 ? -12.847 -0.844 24.102 1.00 92.56 83 SER A N 1
ATOM 627 C CA . SER A 1 83 ? -14.177 -1.269 23.667 1.00 92.56 83 SER A CA 1
ATOM 628 C C . SER A 1 83 ? -14.093 -2.484 22.755 1.00 92.56 83 SER A C 1
ATOM 630 O O . SER A 1 83 ? -13.121 -2.666 22.025 1.00 92.56 83 SER A O 1
ATOM 632 N N . ALA A 1 84 ? -15.145 -3.300 22.754 1.00 92.75 84 ALA A N 1
ATOM 633 C CA . ALA A 1 84 ? -15.260 -4.391 21.800 1.00 92.75 84 ALA A CA 1
ATOM 634 C C . ALA A 1 84 ? -15.394 -3.848 20.368 1.00 92.75 84 ALA A C 1
ATOM 636 O O . ALA A 1 84 ? -16.099 -2.871 20.122 1.00 92.75 84 ALA A O 1
ATOM 637 N N . PHE A 1 85 ? -14.737 -4.516 19.423 1.00 96.00 85 PHE A N 1
ATOM 638 C CA . PHE A 1 85 ? -14.871 -4.247 17.996 1.00 96.00 85 PHE A CA 1
ATOM 639 C C . PHE A 1 85 ? -14.770 -5.544 17.195 1.00 96.00 85 PHE A C 1
ATOM 641 O O . PHE A 1 85 ? -14.096 -6.508 17.588 1.00 96.00 85 PHE A O 1
ATOM 648 N N . ARG A 1 86 ? -15.452 -5.573 16.050 1.00 95.81 86 ARG A N 1
ATOM 649 C CA . ARG A 1 86 ? -15.537 -6.760 15.200 1.00 95.81 86 ARG A CA 1
ATOM 650 C C . ARG A 1 86 ? -14.281 -6.871 14.345 1.00 95.81 86 ARG A C 1
ATOM 652 O O . ARG A 1 86 ? -13.930 -5.938 13.627 1.00 95.81 86 ARG A O 1
ATOM 659 N N . SER A 1 87 ? -13.637 -8.038 14.371 1.00 97.69 87 SER A N 1
ATOM 660 C CA . SER A 1 87 ? -12.419 -8.284 13.585 1.00 97.69 87 SER A CA 1
ATOM 661 C C . SER A 1 87 ? -12.652 -8.059 12.089 1.00 97.69 87 SER A C 1
ATOM 663 O O . SER A 1 87 ? -11.809 -7.474 11.420 1.00 97.69 87 SER A O 1
ATOM 665 N N . ILE A 1 88 ? -13.818 -8.477 11.578 1.00 97.69 88 ILE A N 1
ATOM 666 C CA . ILE A 1 88 ? -14.172 -8.339 10.160 1.00 97.69 88 ILE A CA 1
ATOM 667 C C . ILE A 1 88 ? -14.257 -6.877 9.709 1.00 97.69 88 ILE A C 1
ATOM 669 O O . ILE A 1 88 ? -13.935 -6.581 8.561 1.00 97.69 88 ILE A O 1
ATOM 673 N N . ASP A 1 89 ? -14.636 -5.957 10.601 1.00 97.25 89 ASP A N 1
ATOM 674 C CA . ASP A 1 89 ? -14.719 -4.538 10.258 1.00 97.25 89 ASP A CA 1
ATOM 675 C C . ASP A 1 89 ? -13.318 -3.963 10.048 1.00 97.25 89 ASP A C 1
ATOM 677 O O . ASP A 1 89 ? -13.081 -3.293 9.044 1.00 97.25 89 ASP A O 1
ATOM 681 N N . LEU A 1 90 ? -12.363 -4.301 10.920 1.00 98.06 90 LEU A N 1
ATOM 682 C CA . LEU A 1 90 ? -10.969 -3.895 10.748 1.00 98.06 90 LEU A CA 1
ATOM 683 C C . LEU A 1 90 ? -10.338 -4.570 9.524 1.00 98.06 90 LEU A C 1
ATOM 685 O O . LEU A 1 90 ? -9.821 -3.884 8.653 1.00 98.06 90 LEU A O 1
ATOM 689 N N . ILE A 1 91 ? -10.424 -5.898 9.420 1.00 98.38 91 ILE A N 1
ATOM 690 C CA . ILE A 1 91 ? -9.822 -6.668 8.320 1.00 98.38 91 ILE A CA 1
ATOM 691 C C . ILE A 1 91 ? -10.337 -6.177 6.958 1.00 98.38 91 ILE A C 1
ATOM 693 O O . ILE A 1 91 ? -9.549 -5.930 6.042 1.00 98.38 91 ILE A O 1
ATOM 697 N N . GLY A 1 92 ? -11.652 -5.980 6.837 1.00 98.25 92 GLY A N 1
ATOM 698 C CA . GLY A 1 92 ? -12.273 -5.505 5.608 1.00 98.25 92 GLY A CA 1
ATOM 699 C C . GLY A 1 92 ? -11.929 -4.058 5.271 1.00 98.25 92 GLY A C 1
ATOM 700 O O . GLY A 1 92 ? -11.625 -3.743 4.123 1.00 98.25 92 GLY A O 1
ATOM 701 N N . THR A 1 93 ? -11.940 -3.156 6.254 1.00 98.25 93 THR A N 1
ATOM 702 C CA . THR A 1 93 ? -11.586 -1.751 5.995 1.00 98.25 93 THR A CA 1
ATOM 703 C C . THR A 1 93 ? -10.094 -1.560 5.728 1.00 98.25 93 THR A C 1
ATOM 705 O O . THR A 1 93 ? 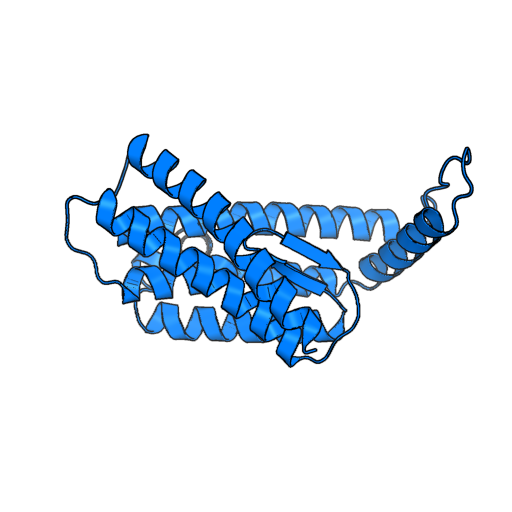-9.754 -0.677 4.949 1.00 98.25 93 THR A O 1
ATOM 708 N N . GLN A 1 94 ? -9.214 -2.412 6.267 1.00 98.44 94 GLN A N 1
ATOM 709 C CA . GLN A 1 94 ? -7.794 -2.449 5.895 1.00 98.44 94 GLN A CA 1
ATOM 710 C C . GLN A 1 94 ? -7.585 -2.935 4.453 1.00 98.44 94 GLN A C 1
ATOM 712 O O . GLN A 1 94 ? -6.722 -2.397 3.765 1.00 98.44 94 GLN A O 1
ATOM 717 N N . ALA A 1 95 ? -8.394 -3.886 3.961 1.00 98.44 95 ALA A N 1
ATOM 718 C CA . ALA A 1 95 ? -8.372 -4.269 2.542 1.00 98.44 95 ALA A CA 1
ATOM 719 C C . ALA A 1 95 ? -8.761 -3.073 1.668 1.00 98.44 95 ALA A C 1
ATOM 721 O O . ALA A 1 95 ? -8.040 -2.689 0.751 1.00 98.44 95 ALA A O 1
ATOM 722 N N . LEU A 1 96 ? -9.888 -2.436 2.000 1.00 98.12 96 LEU A N 1
ATOM 723 C CA . LEU A 1 96 ? -10.387 -1.284 1.259 1.00 98.12 96 LEU A CA 1
ATOM 724 C C . LEU A 1 96 ? -9.436 -0.082 1.339 1.00 98.12 96 LEU A C 1
ATOM 726 O O . LEU A 1 96 ? -9.333 0.653 0.369 1.00 98.12 96 LEU A O 1
ATOM 730 N N . ALA A 1 97 ? -8.716 0.120 2.446 1.00 98.19 97 ALA A N 1
ATOM 731 C CA . ALA A 1 97 ? -7.764 1.223 2.612 1.00 98.19 97 ALA A CA 1
ATOM 732 C C . ALA A 1 97 ? -6.654 1.243 1.548 1.00 98.19 97 ALA A C 1
ATOM 734 O O . ALA A 1 97 ? -6.093 2.306 1.290 1.00 98.19 97 ALA A O 1
ATOM 735 N N . ARG A 1 98 ? -6.372 0.099 0.913 1.00 97.44 98 ARG A N 1
ATOM 736 C CA . ARG A 1 98 ? -5.381 -0.035 -0.161 1.00 97.44 98 ARG A CA 1
ATOM 737 C C . ARG A 1 98 ? -5.862 0.470 -1.511 1.00 97.44 98 ARG A C 1
ATOM 739 O O . ARG A 1 98 ? -5.061 0.555 -2.426 1.00 97.44 98 ARG A O 1
ATOM 746 N N . TRP A 1 99 ? -7.123 0.867 -1.658 1.00 96.81 99 TRP A N 1
ATOM 747 C CA . TRP A 1 99 ? -7.645 1.274 -2.958 1.00 96.81 99 TRP A CA 1
ATOM 748 C C . TRP A 1 99 ? -6.859 2.377 -3.706 1.00 96.81 99 TRP A C 1
ATOM 750 O O . TRP A 1 99 ? -6.871 2.329 -4.938 1.00 96.81 99 TRP A O 1
ATOM 760 N N . PRO A 1 100 ? -6.135 3.321 -3.054 1.00 97.94 100 PRO A N 1
ATOM 761 C CA . PRO A 1 100 ? -5.277 4.265 -3.771 1.00 97.94 100 PRO A CA 1
ATOM 762 C C . PRO A 1 100 ? -4.205 3.595 -4.644 1.00 97.94 100 PRO A C 1
ATOM 764 O O . PRO A 1 100 ? -3.805 4.175 -5.653 1.00 97.94 100 PRO A O 1
ATOM 767 N N . THR A 1 101 ? -3.778 2.367 -4.319 1.00 97.75 101 THR A N 1
ATOM 768 C CA . THR A 1 101 ? -2.787 1.627 -5.117 1.00 97.75 101 THR A CA 1
ATOM 769 C C . THR A 1 101 ? -3.301 1.266 -6.507 1.00 97.75 101 THR A C 1
ATOM 771 O O . THR A 1 101 ? -2.496 1.101 -7.416 1.00 97.75 101 THR A O 1
ATOM 774 N N . LEU A 1 102 ? -4.621 1.239 -6.729 1.00 98.19 102 LEU A N 1
ATOM 775 C CA . LEU A 1 102 ? -5.192 1.098 -8.070 1.00 98.19 102 LEU A CA 1
ATOM 776 C C . LEU A 1 102 ? -4.845 2.294 -8.956 1.00 98.19 102 LEU A C 1
ATOM 778 O O . LEU A 1 102 ? -4.459 2.115 -10.107 1.00 98.19 102 LEU A O 1
ATOM 782 N N . GLY A 1 103 ? -4.933 3.510 -8.411 1.00 97.69 103 GLY A N 1
ATOM 783 C CA . GLY A 1 103 ? -4.513 4.718 -9.118 1.00 97.69 103 GLY A CA 1
ATOM 784 C C . GLY A 1 103 ? -3.015 4.705 -9.419 1.00 97.69 103 GLY A C 1
ATOM 785 O O . GLY A 1 103 ? -2.613 5.062 -10.523 1.00 97.69 103 GLY A O 1
ATOM 786 N N . VAL A 1 104 ? -2.205 4.225 -8.470 1.00 98.06 104 VAL A N 1
ATOM 787 C CA . VAL A 1 104 ? -0.756 4.060 -8.654 1.00 98.06 104 VAL A CA 1
ATOM 788 C C . VAL A 1 104 ? -0.443 3.044 -9.755 1.00 98.06 104 VAL A C 1
ATOM 790 O O . VAL A 1 104 ? 0.292 3.366 -10.682 1.00 98.06 104 VAL A O 1
ATOM 793 N N . ALA A 1 105 ? -1.041 1.851 -9.707 1.00 97.88 105 ALA A N 1
ATOM 794 C CA . ALA A 1 105 ? -0.834 0.805 -10.707 1.00 97.88 105 ALA A CA 1
ATOM 795 C C . ALA A 1 105 ? -1.181 1.295 -12.121 1.00 97.88 105 ALA A C 1
ATOM 797 O O . ALA A 1 105 ? -0.411 1.079 -13.055 1.00 97.88 105 ALA A O 1
ATOM 798 N N . LEU A 1 106 ? -2.302 2.015 -12.260 1.00 98.06 106 LEU A N 1
ATOM 799 C CA . LEU A 1 106 ? -2.725 2.617 -13.525 1.00 98.06 106 LEU A CA 1
ATOM 800 C C . LEU A 1 106 ? -1.771 3.716 -14.007 1.00 98.06 106 LEU A C 1
ATOM 802 O O . LEU A 1 106 ? -1.497 3.788 -15.200 1.00 98.06 106 LEU A O 1
ATOM 806 N N . ALA A 1 107 ? -1.255 4.563 -13.112 1.00 97.62 107 ALA A N 1
ATOM 807 C CA . ALA A 1 107 ? -0.285 5.596 -13.477 1.00 97.62 107 ALA A CA 1
ATOM 808 C C . ALA A 1 107 ? 1.030 4.986 -13.987 1.00 97.62 107 ALA A C 1
ATOM 810 O O . ALA A 1 107 ? 1.601 5.469 -14.964 1.00 97.62 107 ALA A O 1
ATOM 811 N N . CYS A 1 108 ? 1.469 3.887 -13.373 1.00 96.81 108 CYS A N 1
ATOM 812 C CA . CYS A 1 108 ? 2.675 3.175 -13.775 1.00 96.81 108 CYS A CA 1
ATOM 813 C C . CYS A 1 108 ? 2.570 2.510 -15.159 1.00 96.81 108 CYS A C 1
ATOM 815 O O . CYS A 1 108 ? 3.607 2.238 -15.743 1.00 96.81 108 CYS A O 1
ATOM 817 N N . LEU A 1 109 ? 1.374 2.338 -15.746 1.00 96.12 109 LEU A N 1
ATOM 818 C CA . LEU A 1 109 ? 1.226 1.878 -17.141 1.00 96.12 109 LEU A CA 1
ATOM 819 C C . LEU A 1 109 ? 1.792 2.866 -18.177 1.00 96.12 109 LEU A C 1
ATOM 821 O O . LEU A 1 109 ? 1.883 2.530 -19.360 1.00 96.12 109 LEU A O 1
ATOM 825 N N . ALA A 1 110 ? 2.124 4.098 -17.777 1.00 96.25 110 ALA A N 1
ATOM 826 C CA . ALA A 1 110 ? 2.672 5.103 -18.676 1.00 96.25 110 ALA A CA 1
ATOM 827 C C . ALA A 1 110 ? 3.958 4.585 -19.361 1.00 96.25 110 ALA A C 1
ATOM 829 O O . ALA A 1 110 ? 4.942 4.301 -18.678 1.00 96.25 110 ALA A O 1
ATOM 830 N N . PRO A 1 111 ? 4.027 4.524 -20.706 1.00 93.25 111 PRO A N 1
ATOM 831 C CA . PRO A 1 111 ? 5.187 3.958 -21.399 1.00 93.25 111 PRO A CA 1
ATOM 832 C C . PRO A 1 111 ? 6.515 4.654 -21.070 1.00 93.25 111 PRO A C 1
ATOM 834 O O . PRO A 1 111 ? 7.548 3.996 -20.990 1.00 93.25 111 PRO A O 1
ATOM 837 N N . GLY A 1 112 ? 6.487 5.974 -20.843 1.00 93.44 112 GLY A N 1
ATOM 838 C CA . GLY A 1 112 ? 7.676 6.738 -20.455 1.00 93.44 112 GLY A CA 1
ATOM 839 C C . GLY A 1 112 ? 8.228 6.342 -19.083 1.00 93.44 112 GLY A C 1
ATOM 840 O O . GLY A 1 112 ? 9.438 6.342 -18.896 1.00 93.44 112 GLY A O 1
ATOM 841 N N . PHE A 1 113 ? 7.374 5.906 -18.149 1.00 95.00 113 PHE A N 1
ATOM 842 C CA . PHE A 1 113 ? 7.826 5.393 -16.854 1.00 95.00 113 PHE A CA 1
ATOM 843 C C . PHE A 1 113 ? 8.654 4.114 -17.019 1.00 95.00 113 PHE A C 1
ATOM 845 O O . PHE A 1 113 ? 9.710 3.985 -16.405 1.00 95.00 113 PHE A O 1
ATOM 852 N N . HIS A 1 114 ? 8.216 3.188 -17.876 1.00 92.25 114 HIS A N 1
ATOM 853 C CA . HIS A 1 114 ? 8.945 1.941 -18.121 1.00 92.25 114 HIS A CA 1
ATOM 854 C C . HIS A 1 114 ? 10.229 2.153 -18.921 1.00 92.25 114 HIS A C 1
ATOM 856 O O . HIS A 1 114 ? 11.271 1.643 -18.517 1.00 92.25 114 HIS A O 1
ATOM 862 N N . ARG A 1 115 ? 10.189 2.955 -19.994 1.00 92.56 115 ARG A N 1
ATOM 863 C CA . ARG A 1 115 ? 11.395 3.269 -20.779 1.00 92.56 115 ARG A CA 1
ATOM 864 C C . ARG A 1 115 ? 12.474 3.925 -19.923 1.00 92.56 115 ARG A C 1
ATOM 866 O O . ARG A 1 115 ? 13.614 3.473 -19.939 1.00 92.56 115 ARG A O 1
ATOM 873 N N . PHE A 1 116 ? 12.098 4.915 -19.112 1.00 93.31 116 PHE A N 1
ATOM 874 C CA . PHE A 1 116 ? 13.044 5.567 -18.213 1.00 93.31 116 PHE A CA 1
ATOM 875 C C . PHE A 1 116 ? 13.588 4.608 -17.145 1.00 93.31 116 PHE A C 1
ATOM 877 O O . PHE A 1 116 ? 14.788 4.607 -16.892 1.00 93.31 116 PHE A O 1
ATOM 884 N N . ASN A 1 117 ? 12.743 3.757 -16.544 1.00 90.94 117 ASN A N 1
ATOM 885 C CA . ASN A 1 117 ? 13.207 2.735 -15.596 1.00 90.94 117 ASN A CA 1
ATOM 886 C C . ASN A 1 117 ? 14.227 1.778 -16.228 1.00 90.94 117 ASN A C 1
ATOM 888 O O . ASN A 1 117 ? 15.229 1.455 -15.596 1.00 90.94 117 ASN A O 1
ATOM 892 N N . GLU A 1 118 ? 14.000 1.330 -17.464 1.00 89.69 118 GLU A N 1
ATOM 893 C CA . GLU A 1 118 ? 14.936 0.451 -18.171 1.00 89.69 118 GLU A CA 1
ATOM 894 C C . GLU A 1 118 ? 16.271 1.140 -18.471 1.00 89.69 118 GLU A C 1
ATOM 896 O O . GLU A 1 118 ? 17.327 0.528 -18.304 1.00 89.69 118 GLU A O 1
ATOM 901 N N . GLU A 1 119 ? 16.245 2.398 -18.913 1.00 90.12 119 GLU A N 1
ATOM 902 C CA . GLU A 1 119 ? 17.456 3.189 -19.155 1.00 90.12 119 GLU A CA 1
ATOM 903 C C . GLU A 1 119 ? 18.225 3.447 -17.857 1.00 90.12 119 GLU A C 1
ATOM 905 O O . GLU A 1 119 ? 19.439 3.247 -17.814 1.00 90.12 119 GLU A O 1
ATOM 910 N N . LEU A 1 120 ? 17.520 3.808 -16.782 1.00 88.75 120 LEU A N 1
ATOM 911 C CA . LEU A 1 120 ? 18.104 4.008 -15.460 1.00 88.75 120 LEU A CA 1
ATOM 912 C C . LEU A 1 120 ? 18.737 2.716 -14.931 1.00 88.75 120 LEU A C 1
ATOM 914 O O . LEU A 1 120 ? 19.874 2.732 -14.462 1.00 88.75 120 LEU A O 1
ATOM 918 N N . LEU A 1 121 ? 18.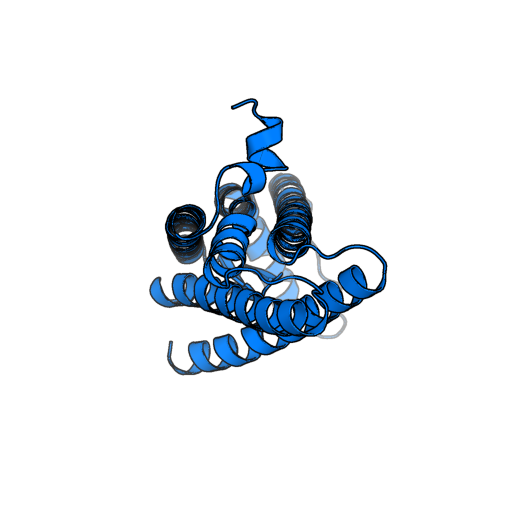041 1.582 -15.043 1.00 87.69 121 LEU A N 1
ATOM 919 C CA . LEU A 1 121 ? 18.563 0.288 -14.612 1.00 87.69 121 LEU A CA 1
ATOM 920 C C . LEU A 1 121 ? 19.810 -0.108 -15.412 1.00 87.69 121 LEU A C 1
ATOM 922 O O . LEU A 1 121 ? 20.790 -0.569 -14.825 1.00 87.69 121 LEU A O 1
ATOM 926 N N . LYS A 1 122 ? 19.808 0.099 -16.735 1.00 87.25 122 LYS A N 1
ATOM 927 C CA . LYS A 1 122 ?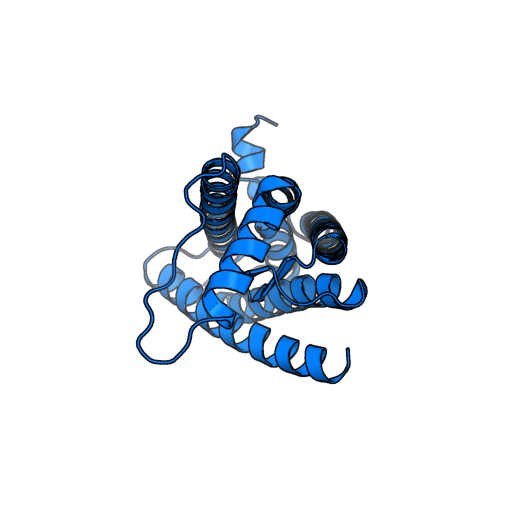 20.990 -0.126 -17.584 1.00 87.25 122 LYS A CA 1
ATOM 928 C C . LYS A 1 122 ? 22.153 0.755 -17.138 1.00 87.25 122 LYS A C 1
ATOM 930 O O . LYS A 1 122 ? 23.230 0.223 -16.894 1.00 87.25 122 LYS A O 1
ATOM 935 N N . ALA A 1 123 ? 21.916 2.054 -16.952 1.00 86.50 123 ALA A N 1
ATOM 936 C CA . ALA A 1 123 ? 22.938 3.006 -16.528 1.00 86.50 123 ALA A CA 1
ATOM 937 C C . ALA A 1 123 ? 23.557 2.641 -15.173 1.00 86.50 123 ALA A C 1
ATOM 939 O O . ALA A 1 123 ? 24.759 2.802 -15.005 1.00 86.50 123 ALA A O 1
ATOM 940 N N . LEU A 1 124 ? 22.765 2.124 -14.225 1.00 84.88 124 LEU A N 1
ATOM 941 C CA . LEU A 1 124 ? 23.244 1.713 -12.900 1.00 84.88 124 LEU A CA 1
ATOM 942 C C . LEU A 1 124 ? 23.958 0.353 -12.905 1.00 84.88 124 LEU A C 1
ATOM 944 O O . LEU A 1 124 ? 24.924 0.166 -12.169 1.00 84.88 124 LEU A O 1
ATOM 948 N N . THR A 1 125 ? 23.501 -0.600 -13.718 1.00 85.62 125 THR A N 1
ATOM 949 C CA . THR A 1 125 ? 24.077 -1.958 -13.768 1.00 85.62 125 THR A CA 1
ATOM 950 C C . THR A 1 125 ? 25.326 -2.059 -14.639 1.00 85.62 125 THR A C 1
ATOM 952 O O . THR A 1 125 ? 26.123 -2.974 -14.444 1.00 85.62 125 THR A O 1
ATOM 955 N N . SER A 1 126 ? 25.538 -1.122 -15.568 1.00 84.31 126 SER A N 1
ATOM 956 C CA . SER A 1 126 ? 26.733 -1.085 -16.418 1.00 84.31 126 SER A CA 1
ATOM 957 C C . SER A 1 126 ? 27.927 -0.344 -15.803 1.00 84.31 126 SER A C 1
ATOM 959 O O . SER A 1 126 ? 28.963 -0.250 -16.460 1.00 84.31 126 SER A O 1
ATOM 961 N N . LEU A 1 127 ? 27.802 0.205 -14.588 1.00 84.44 127 LEU A N 1
ATOM 962 C CA . LEU A 1 127 ? 28.862 1.009 -13.968 1.00 84.44 127 LEU A CA 1
ATOM 963 C C . LEU A 1 127 ? 30.068 0.160 -13.591 1.00 84.44 127 LEU A C 1
ATOM 965 O O . LEU A 1 127 ? 29.951 -0.816 -12.844 1.00 84.44 127 LEU A O 1
ATOM 969 N N . LYS A 1 128 ? 31.254 0.580 -14.035 1.00 82.75 128 LYS A N 1
ATOM 970 C CA . LYS A 1 128 ? 32.504 0.046 -13.491 1.00 82.75 128 LYS A CA 1
ATOM 971 C C . LYS A 1 128 ? 32.850 0.741 -12.169 1.00 82.75 128 LYS A C 1
ATOM 973 O O . LYS A 1 128 ? 32.443 1.883 -11.940 1.00 82.75 128 LYS A O 1
ATOM 978 N N . PRO A 1 129 ? 33.636 0.091 -11.290 1.00 79.94 129 PRO A N 1
ATOM 979 C CA . PRO A 1 129 ? 34.106 0.724 -10.063 1.00 79.94 129 PRO A CA 1
ATOM 980 C C . PRO A 1 129 ? 34.823 2.053 -10.355 1.00 79.94 129 PRO A C 1
ATOM 982 O O . PRO A 1 129 ? 35.811 2.074 -11.084 1.00 79.94 129 PRO A O 1
ATOM 985 N N . GLY A 1 130 ? 34.329 3.152 -9.776 1.00 80.12 130 GLY A N 1
ATOM 986 C CA . GLY A 1 130 ? 34.891 4.499 -9.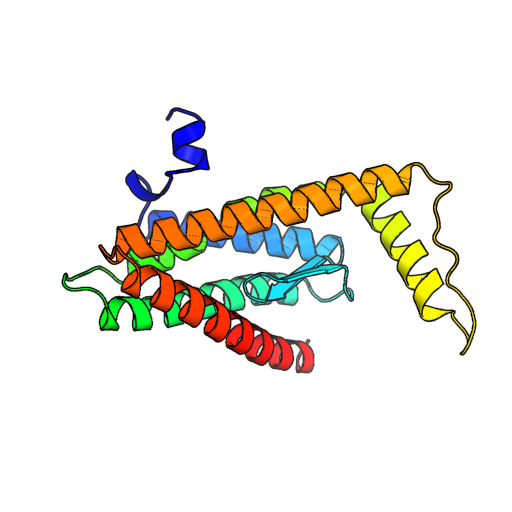940 1.00 80.12 130 GLY A CA 1
ATOM 987 C C . GLY A 1 130 ? 34.264 5.350 -11.052 1.00 80.12 130 GLY A C 1
ATOM 988 O O . GLY A 1 130 ? 34.619 6.521 -11.170 1.00 80.12 130 GLY A O 1
ATOM 989 N N . GLU A 1 131 ? 33.326 4.813 -11.836 1.00 84.19 131 GLU A N 1
ATOM 990 C CA . GLU A 1 131 ? 32.579 5.586 -12.836 1.00 84.19 131 GLU A CA 1
ATOM 991 C C . GLU A 1 131 ? 31.359 6.288 -12.218 1.00 84.19 131 GLU A C 1
ATOM 993 O O . GLU A 1 131 ? 30.695 5.763 -11.322 1.00 84.19 131 GLU A O 1
ATOM 998 N N . ILE A 1 132 ? 31.055 7.492 -12.713 1.00 78.88 132 ILE A N 1
ATOM 999 C CA . ILE A 1 132 ? 29.856 8.245 -12.331 1.00 78.88 132 ILE A CA 1
ATOM 1000 C C . ILE A 1 132 ? 28.728 7.871 -13.303 1.00 78.88 132 ILE A C 1
ATOM 1002 O O . ILE A 1 132 ? 28.927 7.992 -14.515 1.00 78.88 132 ILE A O 1
ATOM 1006 N N . PRO A 1 133 ? 27.545 7.456 -12.815 1.00 78.88 133 PRO A N 1
ATOM 1007 C CA . PRO A 1 133 ? 26.415 7.177 -13.686 1.00 78.88 133 PRO A CA 1
ATOM 1008 C C . PRO A 1 133 ? 25.978 8.409 -14.468 1.00 78.88 133 PRO A C 1
ATOM 1010 O O . PRO A 1 133 ? 25.682 9.457 -13.894 1.00 78.88 133 PRO A O 1
ATOM 1013 N N . SER A 1 134 ? 25.889 8.252 -15.788 1.00 79.75 134 SER A N 1
ATOM 1014 C CA . SER A 1 134 ? 25.187 9.201 -16.645 1.00 79.75 134 SER A CA 1
ATOM 1015 C C . SER A 1 134 ? 23.694 8.899 -16.568 1.00 79.75 134 SER A C 1
ATOM 1017 O O . SER A 1 134 ? 23.236 7.823 -16.950 1.00 79.75 134 SER A O 1
ATOM 1019 N N . LEU A 1 135 ? 22.932 9.833 -16.002 1.00 79.81 135 LEU A N 1
ATOM 1020 C CA . LEU A 1 135 ? 21.480 9.715 -15.949 1.00 79.81 135 LEU A CA 1
ATOM 1021 C C . LEU A 1 135 ? 20.894 10.094 -17.318 1.00 79.81 135 LEU A C 1
ATOM 1023 O O . LEU A 1 135 ? 21.353 11.072 -17.910 1.00 79.81 135 LEU A O 1
ATOM 1027 N N . PRO A 1 136 ? 19.879 9.370 -17.817 1.00 76.50 136 PRO A N 1
ATOM 1028 C CA . PRO A 1 136 ? 19.253 9.662 -19.103 1.00 76.50 136 PRO A CA 1
ATOM 1029 C C . PRO A 1 136 ? 18.349 10.904 -18.995 1.00 76.50 136 PRO A C 1
ATOM 1031 O O . PRO A 1 136 ? 17.134 10.795 -18.896 1.00 76.50 136 PRO A O 1
ATOM 1034 N N . THR A 1 137 ? 18.927 12.108 -18.952 1.00 78.88 137 THR A N 1
ATOM 1035 C CA . THR A 1 137 ? 18.192 13.363 -18.681 1.00 78.88 137 THR A CA 1
ATOM 1036 C C . THR A 1 137 ? 17.551 14.012 -19.904 1.00 78.88 137 THR A C 1
ATOM 1038 O O . THR A 1 137 ? 16.738 14.921 -19.754 1.00 78.88 137 THR A O 1
ATOM 1041 N N . ASP A 1 138 ? 17.904 13.560 -21.104 1.00 79.00 138 ASP A N 1
ATOM 1042 C CA . ASP A 1 138 ? 17.590 14.280 -22.343 1.00 79.00 138 ASP A CA 1
ATOM 1043 C C . ASP A 1 138 ? 16.226 13.895 -22.937 1.00 79.00 138 ASP A C 1
ATOM 1045 O O . ASP A 1 138 ? 15.771 14.494 -23.914 1.00 79.00 138 ASP A O 1
ATOM 1049 N N . SER A 1 139 ? 15.546 12.904 -22.350 1.00 86.38 139 SER A N 1
ATOM 1050 C CA . SER A 1 139 ? 14.255 12.423 -22.831 1.00 86.38 139 SER A CA 1
ATOM 1051 C C . SER A 1 139 ? 13.081 13.056 -22.066 1.00 86.38 139 SER A C 1
ATOM 1053 O O . SER A 1 139 ? 13.152 13.280 -20.853 1.00 86.38 139 SER A O 1
ATOM 1055 N N . PRO A 1 140 ? 11.932 13.291 -22.729 1.00 89.56 140 PRO A N 1
ATOM 1056 C CA . PRO A 1 140 ? 10.707 13.693 -22.036 1.00 89.56 140 PRO A CA 1
ATOM 1057 C C . PRO A 1 140 ? 10.214 12.619 -21.047 1.00 89.56 140 PRO A C 1
ATOM 1059 O O . PRO A 1 140 ? 9.382 12.913 -20.184 1.00 89.56 140 PRO A O 1
ATOM 1062 N N . ASP A 1 141 ? 10.740 11.392 -21.132 1.00 93.56 141 ASP A N 1
ATOM 1063 C CA . ASP A 1 141 ? 10.404 10.291 -20.233 1.00 93.56 141 ASP A CA 1
ATOM 1064 C C . ASP A 1 141 ? 10.860 10.567 -18.791 1.00 93.56 141 ASP A C 1
ATOM 1066 O O . ASP A 1 141 ? 10.202 10.099 -17.865 1.00 93.56 141 ASP A O 1
ATOM 1070 N N . VAL A 1 142 ? 11.872 11.423 -18.579 1.00 93.69 142 VAL A N 1
ATOM 1071 C CA . VAL A 1 142 ? 12.267 11.921 -17.243 1.00 93.69 142 VAL A CA 1
ATOM 1072 C C . VAL A 1 142 ? 11.086 12.586 -16.536 1.00 93.69 142 VAL A C 1
ATOM 1074 O O . VAL A 1 142 ? 10.826 12.335 -15.359 1.00 93.69 142 VAL A O 1
ATOM 1077 N N . VAL A 1 143 ? 10.348 13.437 -17.257 1.00 94.81 143 VAL A N 1
ATOM 1078 C CA . VAL A 1 143 ? 9.202 14.169 -16.703 1.00 94.81 143 VAL A CA 1
ATOM 1079 C C . VAL A 1 143 ? 8.070 13.198 -16.388 1.00 94.81 143 VAL A C 1
ATOM 1081 O O . VAL A 1 143 ? 7.466 13.284 -15.319 1.00 94.81 143 VAL A O 1
ATOM 1084 N N . VAL A 1 144 ? 7.809 12.240 -17.283 1.00 95.81 144 VAL A N 1
ATOM 1085 C CA . VAL A 1 144 ? 6.806 11.188 -17.058 1.00 95.81 144 VAL A CA 1
ATOM 1086 C C . VAL A 1 144 ? 7.162 10.364 -15.823 1.00 95.81 144 VAL A C 1
ATOM 1088 O O . VAL A 1 144 ? 6.314 10.176 -14.952 1.00 95.81 144 VAL A O 1
ATOM 1091 N N . PHE A 1 145 ? 8.414 9.924 -15.706 1.00 95.06 145 PHE A N 1
ATOM 1092 C CA . PHE A 1 145 ? 8.901 9.172 -14.557 1.00 95.06 145 PHE A CA 1
ATOM 1093 C C . PHE A 1 145 ? 8.764 9.966 -13.253 1.00 95.06 145 PHE A C 1
ATOM 1095 O O . PHE A 1 145 ? 8.247 9.436 -12.268 1.00 95.06 145 PHE A O 1
ATOM 1102 N N . ALA A 1 146 ? 9.155 11.244 -13.246 1.00 95.06 146 ALA A N 1
ATOM 1103 C CA . ALA A 1 146 ? 9.032 12.114 -12.078 1.00 95.06 146 ALA A CA 1
ATOM 1104 C C . ALA A 1 146 ? 7.569 12.291 -11.636 1.00 95.06 146 ALA A C 1
ATOM 1106 O O . ALA A 1 146 ? 7.261 12.186 -10.447 1.00 95.06 146 ALA A O 1
ATOM 1107 N N . VAL A 1 147 ? 6.652 12.503 -12.586 1.00 97.38 147 VAL A N 1
ATOM 1108 C CA . VAL A 1 147 ? 5.214 12.625 -12.302 1.00 97.38 147 VAL A CA 1
ATOM 1109 C C . VAL A 1 147 ? 4.646 11.315 -11.759 1.00 97.38 147 VAL A C 1
ATOM 1111 O O . VAL A 1 147 ? 3.942 11.336 -10.751 1.00 97.38 147 VAL A O 1
ATOM 1114 N N . VAL A 1 148 ? 4.962 10.173 -12.374 1.00 97.38 148 VAL A N 1
ATOM 1115 C CA . VAL A 1 148 ? 4.491 8.861 -11.898 1.00 97.38 148 VAL A CA 1
ATOM 1116 C C . VAL A 1 148 ? 5.044 8.554 -10.506 1.00 97.38 148 VAL A C 1
ATOM 1118 O O . VAL A 1 148 ? 4.290 8.131 -9.636 1.00 97.38 148 VAL A O 1
ATOM 1121 N N . THR A 1 149 ? 6.316 8.859 -10.248 1.00 95.62 149 THR A N 1
ATOM 1122 C CA . THR A 1 149 ? 6.941 8.688 -8.926 1.00 95.62 149 THR A CA 1
ATOM 1123 C C . THR A 1 149 ? 6.264 9.562 -7.867 1.00 95.62 149 THR A C 1
ATOM 1125 O O . THR A 1 149 ? 6.007 9.111 -6.750 1.00 95.62 149 THR A O 1
ATOM 1128 N N . LEU A 1 150 ? 5.896 10.799 -8.215 1.00 97.69 150 LEU A N 1
ATOM 1129 C CA . LEU A 1 150 ? 5.107 11.658 -7.334 1.00 97.69 150 LEU A CA 1
ATOM 1130 C C . LEU A 1 150 ? 3.720 11.058 -7.057 1.00 97.69 150 LEU A C 1
ATOM 1132 O O . LEU A 1 150 ? 3.270 11.065 -5.912 1.00 97.69 150 LEU A O 1
ATOM 1136 N N . VAL A 1 151 ? 3.054 10.498 -8.072 1.00 97.88 151 VAL A N 1
ATOM 1137 C CA . VAL A 1 151 ? 1.773 9.794 -7.899 1.00 97.88 151 VAL A CA 1
ATOM 1138 C C . VAL A 1 151 ? 1.927 8.573 -6.990 1.00 97.88 151 VAL A C 1
ATOM 1140 O O . VAL A 1 151 ? 1.081 8.382 -6.117 1.00 97.88 151 VAL A O 1
ATOM 1143 N N . MET A 1 152 ? 3.002 7.790 -7.130 1.00 97.50 152 MET A N 1
ATOM 1144 C CA . MET A 1 152 ? 3.316 6.671 -6.231 1.00 97.50 152 MET A CA 1
ATOM 1145 C C . MET A 1 152 ? 3.424 7.155 -4.782 1.00 97.50 152 MET A C 1
ATOM 1147 O O . MET A 1 152 ? 2.722 6.646 -3.912 1.00 97.50 152 MET A O 1
ATOM 1151 N N . LEU A 1 153 ? 4.225 8.196 -4.530 1.00 97.44 153 LEU A N 1
ATOM 1152 C CA . LEU A 1 153 ? 4.419 8.752 -3.190 1.00 97.44 153 LEU A CA 1
ATOM 1153 C C . LEU A 1 153 ? 3.105 9.260 -2.578 1.00 97.44 153 LEU A C 1
ATOM 1155 O O . LEU A 1 153 ? 2.773 8.924 -1.439 1.00 97.44 153 LEU A O 1
ATOM 1159 N N . LEU A 1 154 ? 2.335 10.049 -3.332 1.00 97.81 154 LEU A N 1
ATOM 1160 C CA . LEU A 1 154 ? 1.047 10.574 -2.872 1.00 97.81 154 LEU A CA 1
ATOM 1161 C C . LEU A 1 154 ? 0.030 9.450 -2.633 1.00 97.81 154 LEU A C 1
ATOM 1163 O O . LEU A 1 154 ? -0.715 9.497 -1.651 1.00 97.81 154 LEU A O 1
ATOM 1167 N N . GLY A 1 155 ? 0.023 8.428 -3.491 1.00 98.00 155 GLY A N 1
ATOM 1168 C CA . GLY A 1 155 ? -0.798 7.230 -3.342 1.00 98.00 155 GLY A CA 1
ATOM 1169 C C . GLY A 1 155 ? -0.472 6.462 -2.062 1.00 98.00 155 GLY A C 1
ATOM 1170 O O . GLY A 1 155 ? -1.389 6.126 -1.310 1.00 98.00 155 GLY A O 1
ATOM 1171 N N . THR A 1 156 ? 0.812 6.269 -1.754 1.00 97.31 156 THR A N 1
ATOM 1172 C CA . THR A 1 156 ? 1.263 5.617 -0.515 1.00 97.31 156 THR A CA 1
ATOM 1173 C C . THR A 1 156 ? 0.884 6.433 0.720 1.00 97.31 156 THR A C 1
ATOM 1175 O O . THR A 1 156 ? 0.309 5.888 1.662 1.00 97.31 156 THR A O 1
ATOM 1178 N N . VAL A 1 157 ? 1.107 7.753 0.717 1.00 97.88 157 VAL A N 1
ATOM 1179 C CA . VAL A 1 157 ? 0.702 8.633 1.833 1.00 97.88 157 VAL A CA 1
ATOM 1180 C C . VAL A 1 157 ? -0.809 8.567 2.064 1.00 97.88 157 VAL A C 1
ATOM 1182 O O . VAL A 1 157 ? -1.273 8.460 3.203 1.00 97.88 157 VAL A O 1
ATOM 1185 N N . TRP A 1 158 ? -1.593 8.593 0.988 1.00 98.25 158 TRP A N 1
ATOM 1186 C CA . TRP A 1 158 ? -3.045 8.488 1.066 1.00 98.25 158 TRP A CA 1
ATOM 1187 C C . TRP A 1 158 ? -3.499 7.129 1.602 1.00 98.25 158 TRP A C 1
ATOM 1189 O O . TRP A 1 158 ? -4.346 7.079 2.498 1.00 98.25 158 TRP A O 1
ATOM 1199 N N . MET A 1 159 ? -2.904 6.041 1.117 1.00 98.12 159 MET A N 1
ATOM 1200 C CA . MET A 1 159 ? -3.152 4.691 1.614 1.00 98.12 159 MET A CA 1
ATOM 1201 C C . MET A 1 159 ? -2.877 4.598 3.121 1.00 98.12 159 MET A C 1
ATOM 1203 O O . MET A 1 159 ? -3.747 4.155 3.870 1.00 98.12 159 MET A O 1
ATOM 1207 N N . VAL A 1 160 ? -1.726 5.085 3.596 1.00 98.25 160 VAL A N 1
ATOM 1208 C CA . VAL A 1 160 ? -1.379 5.081 5.029 1.00 98.25 160 VAL A CA 1
ATOM 1209 C C . VAL A 1 160 ? -2.372 5.911 5.845 1.00 98.25 160 VAL A C 1
ATOM 1211 O O . VAL A 1 160 ? -2.820 5.480 6.912 1.00 98.25 160 VAL A O 1
ATOM 1214 N N . ALA A 1 161 ? -2.793 7.072 5.335 1.00 98.19 161 ALA A N 1
ATOM 1215 C CA . ALA A 1 161 ? -3.813 7.887 5.988 1.00 98.19 161 ALA A CA 1
ATOM 1216 C C . ALA A 1 161 ? -5.160 7.148 6.106 1.00 98.19 161 ALA A C 1
ATOM 1218 O O . ALA A 1 161 ? -5.857 7.285 7.118 1.00 98.19 161 ALA A O 1
ATOM 1219 N N . LEU A 1 162 ? -5.535 6.346 5.104 1.00 98.31 162 LEU A N 1
ATOM 1220 C CA . LEU A 1 162 ? -6.718 5.486 5.162 1.00 98.31 162 LEU A CA 1
ATOM 1221 C C . LEU A 1 162 ? -6.524 4.310 6.129 1.00 98.31 162 LEU A C 1
ATOM 1223 O O . LEU A 1 162 ? -7.424 4.040 6.921 1.00 98.31 162 LEU A O 1
ATOM 1227 N N . MET A 1 163 ? -5.362 3.658 6.145 1.00 98.44 163 MET A N 1
ATOM 1228 C CA . MET A 1 163 ? -5.052 2.583 7.097 1.00 98.44 163 MET A CA 1
ATOM 1229 C C . MET A 1 163 ? -5.167 3.074 8.546 1.00 98.44 163 MET A C 1
ATOM 1231 O O . MET A 1 163 ? -5.809 2.415 9.367 1.00 98.44 163 MET A O 1
ATOM 1235 N N . TRP A 1 164 ? -4.642 4.269 8.843 1.00 98.12 164 TRP A N 1
ATOM 1236 C CA . TRP A 1 164 ? -4.801 4.914 10.149 1.00 98.12 164 TRP A CA 1
ATOM 1237 C C . TRP A 1 164 ? -6.271 5.194 10.475 1.00 98.12 164 TRP A C 1
ATOM 1239 O O . TRP A 1 164 ? -6.735 4.881 11.573 1.00 98.12 164 TRP A O 1
ATOM 1249 N N . LYS A 1 165 ? -7.031 5.755 9.524 1.00 97.12 165 LYS A N 1
ATOM 1250 C CA . LYS A 1 165 ? -8.463 6.034 9.714 1.00 97.12 165 LYS A CA 1
ATOM 1251 C C . LYS A 1 165 ? -9.261 4.761 9.980 1.00 97.12 165 LYS A C 1
ATOM 1253 O O . LYS A 1 165 ? -10.107 4.778 10.867 1.00 97.12 165 LYS A O 1
ATOM 1258 N N . SER A 1 166 ? -8.985 3.674 9.260 1.00 97.31 166 SER A N 1
ATOM 1259 C CA . SER A 1 166 ? -9.594 2.364 9.512 1.00 97.31 166 SER A CA 1
ATOM 1260 C C . SER A 1 166 ? -9.253 1.877 10.923 1.00 97.31 166 SER A C 1
ATOM 1262 O O . SER A 1 166 ? -10.162 1.584 11.695 1.00 97.31 166 SER A O 1
ATOM 1264 N N . PHE A 1 167 ? -7.973 1.885 11.310 1.00 98.00 167 PHE A N 1
ATOM 1265 C CA . PHE A 1 167 ? -7.541 1.435 12.634 1.00 98.00 167 PHE A CA 1
ATOM 1266 C C . PHE A 1 167 ? -8.172 2.250 13.772 1.00 98.00 167 PHE A C 1
ATOM 1268 O O . PHE A 1 167 ? -8.787 1.685 14.675 1.00 98.00 167 PHE A O 1
ATOM 1275 N N . SER A 1 168 ? -8.077 3.581 13.716 1.00 97.25 168 SER A N 1
ATOM 1276 C CA . SER A 1 168 ? -8.639 4.467 14.741 1.00 97.25 168 SER A CA 1
ATOM 1277 C C . SER A 1 168 ? -10.162 4.347 14.833 1.00 97.25 168 SER A C 1
ATOM 1279 O O . SER A 1 168 ? -10.702 4.315 15.941 1.00 97.25 168 SER A O 1
ATOM 1281 N N . HIS A 1 169 ? -10.851 4.239 13.691 1.00 95.31 169 HIS A N 1
ATOM 1282 C CA . HIS A 1 169 ? -12.307 4.130 13.640 1.00 95.31 169 HIS A CA 1
ATOM 1283 C C . HIS A 1 169 ? -12.803 2.768 14.136 1.00 95.31 169 HIS A C 1
ATOM 1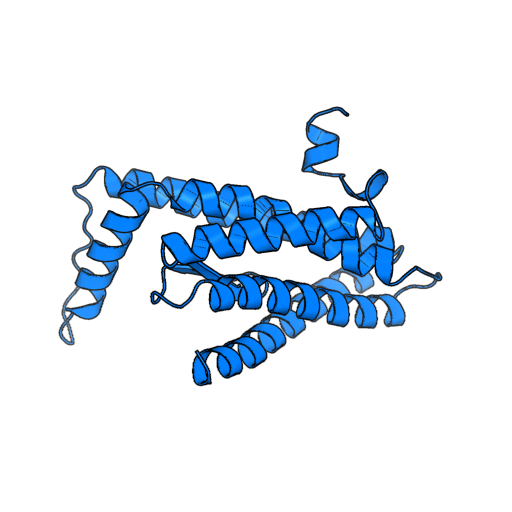285 O O . HIS A 1 169 ? -13.614 2.719 15.057 1.00 95.31 169 HIS A O 1
ATOM 1291 N N . CYS A 1 170 ? -12.294 1.667 13.577 1.00 96.12 170 CYS A N 1
ATOM 1292 C CA . CYS A 1 170 ? -12.744 0.319 13.918 1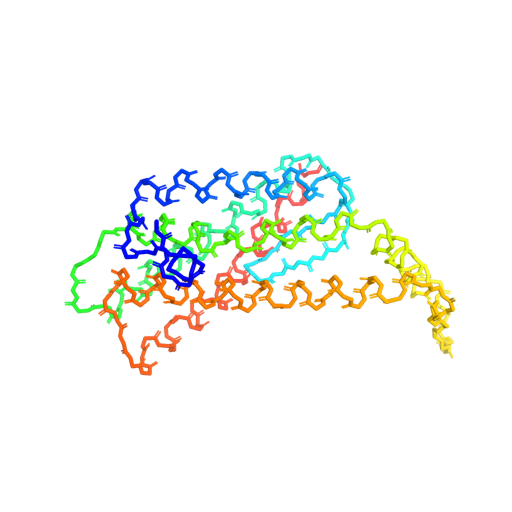.00 96.12 170 CYS A CA 1
ATOM 1293 C C . CYS A 1 170 ? -12.373 -0.068 15.348 1.00 96.12 170 CYS A C 1
ATOM 1295 O O . CYS A 1 170 ? -13.192 -0.659 16.043 1.00 96.12 170 CYS A O 1
ATOM 1297 N N . CYS A 1 171 ? -11.172 0.281 15.813 1.00 96.50 171 CYS A N 1
ATOM 1298 C CA . CYS A 1 171 ? -10.740 -0.047 17.171 1.00 96.50 171 CYS A CA 1
ATOM 1299 C C . CYS A 1 171 ? -11.214 0.983 18.208 1.00 96.50 171 CYS A C 1
ATOM 1301 O O . CYS A 1 171 ? -10.986 0.772 19.397 1.00 96.50 171 CYS A O 1
ATOM 1303 N N . ASN A 1 172 ? -11.849 2.086 17.791 1.00 96.31 172 ASN A N 1
ATOM 1304 C CA . ASN A 1 172 ? -12.270 3.189 18.661 1.00 96.31 172 ASN A CA 1
ATOM 1305 C C . ASN A 1 172 ? -11.126 3.704 19.564 1.00 96.31 172 ASN A C 1
ATOM 1307 O O . ASN A 1 172 ? -11.266 3.856 20.779 1.00 96.31 172 ASN A O 1
ATOM 1311 N N . VAL A 1 173 ? -9.954 3.938 18.965 1.00 96.50 173 VAL A N 1
ATOM 1312 C CA . VAL A 1 173 ? -8.732 4.365 19.671 1.00 96.50 173 VAL A CA 1
ATOM 1313 C C . VAL A 1 173 ? -8.266 5.744 19.217 1.00 96.50 173 VAL A C 1
ATOM 1315 O O . VAL A 1 173 ? -8.394 6.109 18.046 1.00 96.50 173 VAL A O 1
ATOM 1318 N N . ARG A 1 174 ? -7.717 6.529 20.155 1.00 95.12 174 ARG A N 1
ATOM 1319 C CA . ARG A 1 174 ? -7.221 7.900 19.935 1.00 95.12 174 ARG A CA 1
ATOM 1320 C C . ARG A 1 174 ? -6.004 8.209 20.814 1.00 95.12 174 ARG A C 1
ATOM 1322 O O . ARG A 1 174 ? -5.729 7.505 21.784 1.00 95.12 174 ARG A O 1
ATOM 1329 N N . GLY A 1 175 ? -5.315 9.303 20.490 1.00 95.12 175 GLY A N 1
ATOM 1330 C CA . GLY A 1 175 ? -4.174 9.819 21.252 1.00 95.12 175 GLY A CA 1
ATOM 1331 C C . GLY A 1 175 ? -2.851 9.113 20.945 1.00 95.12 175 GLY A C 1
ATOM 1332 O O . GLY A 1 175 ? -2.794 8.197 20.125 1.00 95.12 175 GLY A O 1
ATOM 1333 N N . GLY A 1 176 ? -1.780 9.540 21.623 1.00 95.25 176 GLY A N 1
ATOM 1334 C CA . GLY A 1 176 ? -0.409 9.091 21.340 1.00 95.25 176 GLY A CA 1
ATOM 1335 C C . GLY A 1 176 ? -0.229 7.573 21.408 1.00 95.25 176 GLY A C 1
ATOM 1336 O O . GLY A 1 176 ? 0.340 6.991 20.496 1.00 95.25 176 GLY A O 1
ATOM 1337 N N . ARG A 1 177 ? -0.819 6.906 22.412 1.00 94.75 177 ARG A N 1
ATOM 1338 C CA . ARG A 1 177 ? -0.768 5.435 22.542 1.00 94.75 177 ARG A CA 1
ATOM 1339 C C . ARG A 1 177 ? -1.307 4.706 21.307 1.00 94.75 177 ARG A C 1
ATOM 1341 O O . ARG A 1 177 ? -0.740 3.697 20.905 1.00 94.75 177 ARG A O 1
ATOM 1348 N N . ALA A 1 178 ? -2.389 5.211 20.713 1.00 96.81 178 ALA A N 1
ATOM 1349 C CA . ALA A 1 178 ? -2.976 4.627 19.511 1.00 96.81 178 ALA A CA 1
ATOM 1350 C C . ALA A 1 178 ? -2.075 4.837 18.288 1.00 96.81 178 ALA A C 1
ATOM 1352 O O . ALA A 1 178 ? -1.875 3.907 17.513 1.00 96.81 178 ALA A O 1
ATOM 1353 N N . VAL A 1 179 ? -1.503 6.039 18.150 1.00 97.94 179 VAL A N 1
ATOM 1354 C CA . VAL A 1 179 ? -0.554 6.368 17.075 1.00 97.94 179 VAL A CA 1
ATOM 1355 C C . VAL A 1 179 ? 0.684 5.478 17.167 1.00 97.94 179 VAL A C 1
ATOM 1357 O O . VAL A 1 179 ? 1.063 4.865 16.175 1.00 97.94 179 VAL A O 1
ATOM 1360 N N . THR A 1 180 ? 1.266 5.325 18.359 1.00 97.88 180 THR A N 1
ATOM 1361 C CA . THR A 1 180 ? 2.417 4.439 18.584 1.00 97.88 180 THR A CA 1
ATOM 1362 C C . THR A 1 180 ? 2.090 2.990 18.233 1.00 97.88 180 THR A C 1
ATOM 1364 O O . THR A 1 180 ? 2.868 2.351 17.532 1.00 97.88 180 THR A O 1
ATOM 1367 N N . ALA A 1 181 ? 0.933 2.474 18.662 1.00 98.12 181 ALA A N 1
ATOM 1368 C CA . ALA A 1 181 ? 0.513 1.112 18.334 1.00 98.12 181 ALA A CA 1
ATOM 1369 C C . ALA A 1 181 ? 0.340 0.899 16.823 1.00 98.12 181 ALA A C 1
ATOM 1371 O O . ALA A 1 181 ? 0.741 -0.139 16.304 1.00 98.12 181 ALA A O 1
ATOM 1372 N N . PHE A 1 182 ? -0.211 1.888 16.114 1.00 98.56 182 PHE A N 1
ATOM 1373 C CA . PHE A 1 182 ? -0.339 1.836 14.661 1.00 98.56 182 PHE A CA 1
ATOM 1374 C C . PHE A 1 182 ? 1.022 1.858 13.961 1.00 98.56 182 PHE A C 1
ATOM 1376 O O . PHE A 1 182 ? 1.259 1.012 13.112 1.00 98.56 182 PHE A O 1
ATOM 1383 N N . ILE A 1 183 ? 1.922 2.776 14.332 1.00 98.50 183 ILE A N 1
ATOM 1384 C CA . ILE A 1 183 ? 3.254 2.886 13.714 1.00 98.50 183 ILE A CA 1
ATOM 1385 C C . ILE A 1 183 ? 4.060 1.605 13.942 1.00 98.50 183 ILE A C 1
ATOM 1387 O O . ILE A 1 183 ? 4.589 1.041 12.990 1.00 98.50 183 ILE A O 1
ATOM 1391 N N . LEU A 1 184 ? 4.120 1.109 15.181 1.00 98.44 184 LEU A N 1
ATOM 1392 C CA . LEU A 1 184 ? 4.818 -0.144 15.478 1.00 98.44 184 LEU A CA 1
ATOM 1393 C C . LEU A 1 184 ? 4.181 -1.323 14.739 1.00 98.44 184 LEU A C 1
ATOM 1395 O O . LEU A 1 184 ? 4.895 -2.148 14.179 1.00 98.44 184 LEU A O 1
ATOM 1399 N N . GLY A 1 185 ? 2.848 -1.380 14.693 1.00 98.44 185 GLY A N 1
ATOM 1400 C CA . GLY A 1 185 ? 2.134 -2.406 13.943 1.00 98.44 185 GLY A CA 1
ATOM 1401 C C . GLY A 1 185 ? 2.430 -2.359 12.443 1.00 98.44 185 GLY A C 1
ATOM 1402 O O . GLY A 1 185 ? 2.646 -3.402 11.837 1.00 98.44 185 GLY A O 1
ATOM 1403 N N . LEU A 1 186 ? 2.508 -1.161 11.859 1.00 98.38 186 LEU A N 1
ATOM 1404 C CA . LEU A 1 186 ? 2.854 -0.952 10.454 1.00 98.38 186 LEU A CA 1
ATOM 1405 C C . LEU A 1 186 ? 4.271 -1.457 10.152 1.00 98.38 186 LEU A C 1
ATOM 1407 O O . LEU A 1 186 ? 4.452 -2.208 9.202 1.00 98.38 186 LEU A O 1
ATOM 1411 N N . LEU A 1 187 ? 5.251 -1.117 10.995 1.00 98.38 187 LEU A N 1
ATOM 1412 C CA . LEU A 1 187 ? 6.641 -1.564 10.839 1.00 98.38 187 LEU A CA 1
ATOM 1413 C C . LEU A 1 187 ? 6.800 -3.080 11.024 1.00 98.38 187 LEU A C 1
ATOM 1415 O O . LEU A 1 187 ? 7.531 -3.725 10.278 1.00 98.38 187 LEU A O 1
ATOM 1419 N N . ILE A 1 188 ? 6.106 -3.671 12.001 1.00 98.62 188 ILE A N 1
ATOM 1420 C CA . ILE A 1 188 ? 6.111 -5.127 12.206 1.00 98.62 188 ILE A CA 1
ATOM 1421 C C . ILE A 1 188 ? 5.488 -5.834 11.000 1.00 98.62 188 ILE A C 1
ATOM 1423 O O . ILE A 1 188 ? 6.020 -6.840 10.535 1.00 98.62 188 ILE A O 1
ATOM 1427 N N . ALA A 1 189 ? 4.371 -5.313 10.490 1.00 98.31 189 ALA A N 1
ATOM 1428 C CA . ALA A 1 189 ? 3.696 -5.874 9.331 1.00 98.31 189 ALA A CA 1
ATOM 1429 C C . ALA A 1 189 ? 4.543 -5.770 8.059 1.00 98.31 189 ALA A C 1
ATOM 1431 O O . ALA A 1 189 ? 4.565 -6.721 7.287 1.00 98.31 189 ALA A O 1
ATOM 1432 N N . GLU A 1 190 ? 5.267 -4.665 7.876 1.00 98.00 190 GLU A N 1
ATOM 1433 C CA . GLU A 1 190 ? 6.225 -4.475 6.784 1.00 98.00 190 GLU A CA 1
ATOM 1434 C C . GLU A 1 190 ? 7.285 -5.589 6.789 1.00 98.00 190 GLU A C 1
ATOM 1436 O O . GLU A 1 190 ? 7.432 -6.319 5.810 1.00 98.00 190 GLU A O 1
ATOM 1441 N N . VAL A 1 191 ? 7.943 -5.821 7.931 1.00 98.25 191 VAL A N 1
ATOM 1442 C CA . VAL A 1 191 ? 8.933 -6.905 8.065 1.00 98.25 191 VAL A CA 1
ATOM 1443 C C . VAL A 1 191 ? 8.297 -8.280 7.840 1.00 98.25 191 VAL A C 1
ATOM 1445 O O . VAL A 1 191 ? 8.843 -9.098 7.101 1.00 98.25 191 VAL A O 1
ATOM 1448 N N . LEU A 1 192 ? 7.139 -8.543 8.454 1.00 98.25 192 LEU A N 1
ATOM 1449 C CA . LEU A 1 192 ? 6.431 -9.816 8.312 1.00 98.25 192 LEU A CA 1
ATOM 1450 C C . LEU A 1 192 ? 6.077 -10.107 6.848 1.00 98.25 192 LEU A C 1
ATOM 1452 O O . LEU A 1 192 ? 6.315 -11.216 6.374 1.00 98.25 192 LEU A O 1
ATOM 1456 N N . SER A 1 193 ? 5.544 -9.113 6.138 1.00 97.88 193 SER A N 1
ATOM 1457 C CA . SER A 1 193 ? 5.140 -9.250 4.741 1.00 97.88 193 SER A CA 1
ATOM 1458 C C . SER A 1 193 ? 6.317 -9.612 3.836 1.00 97.88 193 SER A C 1
ATOM 1460 O O . SER A 1 193 ? 6.253 -10.624 3.140 1.00 97.88 193 SER A O 1
ATOM 1462 N N . LYS A 1 194 ? 7.449 -8.908 3.963 1.00 96.56 194 LYS A N 1
ATOM 1463 C CA . LYS A 1 194 ? 8.674 -9.203 3.209 1.00 96.56 194 LYS A CA 1
ATOM 1464 C C . LYS A 1 194 ? 9.245 -10.584 3.494 1.00 96.56 194 LYS A C 1
ATOM 1466 O O . LYS A 1 194 ? 9.725 -11.249 2.581 1.00 96.56 194 LYS A O 1
ATOM 1471 N N . LEU A 1 195 ? 9.180 -11.054 4.741 1.00 97.19 195 LEU A N 1
ATOM 1472 C CA . LEU A 1 195 ? 9.614 -12.413 5.074 1.00 97.19 195 LEU A CA 1
ATOM 1473 C C . LEU A 1 195 ? 8.740 -13.471 4.390 1.00 97.19 195 LEU A C 1
ATOM 1475 O O . LEU A 1 195 ? 9.267 -14.460 3.882 1.00 97.19 195 LEU A O 1
ATOM 1479 N N . LEU A 1 196 ? 7.420 -13.273 4.368 1.00 97.12 196 LEU A N 1
ATOM 1480 C CA . LEU A 1 196 ? 6.478 -14.195 3.731 1.00 97.12 196 LEU A CA 1
ATOM 1481 C C . LEU A 1 196 ? 6.605 -14.171 2.203 1.00 97.12 196 LEU A C 1
ATOM 1483 O O . LEU A 1 196 ? 6.659 -15.230 1.578 1.00 97.12 196 LEU A O 1
ATOM 1487 N N . ILE A 1 197 ? 6.728 -12.986 1.609 1.00 96.00 197 ILE A N 1
ATOM 1488 C CA . ILE A 1 197 ? 6.914 -12.818 0.165 1.00 96.00 197 ILE A CA 1
ATOM 1489 C C . ILE A 1 197 ? 8.287 -13.337 -0.276 1.00 96.00 197 ILE A C 1
ATOM 1491 O O . ILE A 1 197 ? 8.392 -14.028 -1.284 1.00 96.00 197 ILE A O 1
ATOM 1495 N N . GLY A 1 198 ? 9.334 -13.143 0.527 1.00 94.50 198 GLY A N 1
ATOM 1496 C CA . GLY A 1 198 ? 10.644 -13.746 0.279 1.00 94.50 198 GLY A CA 1
ATOM 1497 C C . GLY A 1 198 ? 10.588 -15.275 0.178 1.00 94.50 198 GLY A C 1
ATOM 1498 O O . GLY A 1 198 ? 11.309 -15.865 -0.621 1.00 94.50 198 GLY A O 1
ATOM 1499 N N . ARG A 1 199 ? 9.699 -15.938 0.935 1.00 94.69 199 ARG A N 1
ATOM 1500 C CA . ARG A 1 199 ? 9.440 -17.383 0.777 1.00 94.69 199 ARG A CA 1
ATOM 1501 C C . ARG A 1 199 ? 8.641 -17.696 -0.482 1.00 94.69 199 ARG A C 1
ATOM 1503 O O . ARG A 1 199 ? 8.907 -18.716 -1.108 1.00 94.69 199 ARG A O 1
ATOM 1510 N N . LEU A 1 200 ? 7.695 -16.836 -0.845 1.00 92.25 200 LEU A N 1
ATOM 1511 C CA . LEU A 1 200 ? 6.901 -16.966 -2.064 1.00 92.25 200 LEU A CA 1
ATOM 1512 C C . LEU A 1 200 ? 7.784 -16.922 -3.322 1.00 92.25 200 LEU A C 1
ATOM 1514 O O . LEU A 1 200 ? 7.611 -17.748 -4.210 1.00 92.25 200 LEU A O 1
ATOM 1518 N N . PHE A 1 201 ? 8.788 -16.044 -3.359 1.00 90.81 201 PHE A N 1
ATOM 1519 C CA . PHE A 1 201 ? 9.753 -15.974 -4.462 1.00 90.81 201 PHE A CA 1
ATOM 1520 C C . PHE A 1 201 ? 10.615 -17.235 -4.626 1.00 90.81 201 PHE A C 1
ATOM 1522 O O . PHE A 1 201 ? 11.130 -17.472 -5.711 1.00 90.81 201 PHE A O 1
ATOM 1529 N N . LEU A 1 202 ? 10.788 -18.057 -3.584 1.00 90.38 202 LEU A N 1
ATOM 1530 C CA . LEU A 1 202 ? 11.545 -19.314 -3.695 1.00 90.38 202 LEU A CA 1
ATOM 1531 C C . LEU A 1 202 ? 10.765 -20.424 -4.411 1.00 90.38 202 LEU A C 1
ATOM 1533 O O . LEU A 1 202 ? 11.361 -21.421 -4.811 1.00 90.38 202 LEU A O 1
ATOM 1537 N N . ILE A 1 203 ? 9.443 -20.280 -4.516 1.00 87.31 203 ILE A N 1
ATOM 1538 C CA . ILE A 1 203 ? 8.541 -21.277 -5.106 1.00 87.31 203 ILE A CA 1
ATOM 1539 C C . ILE A 1 203 ? 7.871 -20.788 -6.400 1.00 87.31 203 ILE A C 1
ATOM 1541 O O . ILE A 1 203 ? 7.082 -21.534 -6.980 1.00 87.31 203 ILE A O 1
ATOM 1545 N N . ALA A 1 204 ? 8.156 -19.552 -6.819 1.00 81.12 204 ALA A N 1
ATOM 1546 C CA . ALA A 1 204 ? 7.647 -18.915 -8.033 1.00 81.12 204 ALA A CA 1
ATOM 1547 C C . ALA A 1 204 ? 8.645 -19.031 -9.191 1.00 81.12 204 ALA A C 1
ATOM 1549 O O . ALA A 1 204 ? 8.172 -19.221 -10.335 1.00 81.12 204 ALA A O 1
#

Sequence (204 aa):
MKLPQILFHPFHRIAGVQALGIGLAILVAVGLLGARQGLHFDGVLDIHVGRAGPWWLFVAEGLIDWLSLALVLLAAGRLVSRSAFRSIDLIGTQALARWPTLGVALACLAPGFHRFNEELLKALTSLKPGEIPSLPTDSPDVVVFAVVTLVMLLGTVWMVALMWKSFSHCCNVRGGRAVTAFILGLLIAEVLSKLLIGRLFLIA

Radius of gyration: 18.52 Å; chains: 1; bounding box: 57×36×48 Å

Foldseek 3Di:
DPPVCVQQPVLVPAFFCRLVVVLLVLLLVLLQLCLVQQWAPQFLLDIDRDDRDDSVLSSVSSVLLLVLLLVLLLVLLVVFFPDDFDSRRLSSLSSNLLNLSSVLSVLCVPPLLSVQVVQQVCQVVPDDPPDDGDRPPPDCSVVSNVVSVVSSVVSSVSSLSSNLSSSCVRSVDDDDSSVVSSVVSSVSSRVSSNVVSVVVVVVD

Secondary structure (DSSP, 8-state):
--HHHHHH-GGGT--HHHHHHHHHHHHHHHHHHHHHHTEE--SSS--EE-----HHHHHHHHHHHHHHHHHHHHHHHHHH-SS---HHHHHHHHHHHTTHHHHHHHHHT-HHHHHHHHHHHHHHHTPPTTPPP----SSTHHHHHHHHHHHHHHHHHHHHHHHHHHHHHHTT--SHHHHHHHHHHHHHHHHHHHHHHHHHTTT-